Protein AF-0000000084544726 (afdb_homodimer)

Nearest PDB structures (foldseek):
  1on2-assembly1_B  TM=9.222E-01  e=7.257E-11  Bacillus subtilis
  2f5f-assembly1_A  TM=9.452E-01  e=1.949E-10  Bacillus subtilis
  4hv6-assembly1_A  TM=9.324E-01  e=4.149E-10  Bacillus subtilis subsp. subtilis str. 168
  6kta-assembly1_A  TM=9.395E-01  e=5.548E-10  Halalkalibacterium halodurans C-125
  4hx8-assembly1_A  TM=8.947E-01  e=3.915E-10  Bacillus subtilis subsp. subtilis str. 168

Sequence (324 aa):
MGFRYKDYMKSKNSKRLDSIKAAHQSEKTRSSARMEDYLEIILELVELKGYATTLDISRYMNVSAPSVTKMLQRLDEGGYLEYEKYHGINLTDRGTQVAEGIKQKHGILLEFFEILGIGYDTANQDTEGIEHHLNPKTSKQLRKFITFLKANPKIIENFKNLMGFRYKDYMKSKNSKRLDSIKAAHQSEKTRSSARMEDYLEIILELVELKGYATTLDISRYMNVSAPSVTKMLQRLDEGGYLEYEKYHGINLTDRGTQVAEGIKQKHGILLEFFEILGIGYDTANQDTEGIEHHLNPKTSKQLRKFITFLKANPKIIENFKNL

pLDDT: mean 90.28, std 12.14, range [45.41, 98.5]

Solvent-accessible surface area (backbone atoms only — not comparable to full-atom values): 17060 Å² total; per-residue (Å²): 120,68,61,61,52,49,52,54,46,42,52,50,29,51,51,51,48,50,51,51,23,55,56,46,65,48,76,66,63,64,72,46,42,58,54,45,50,53,38,34,50,43,52,36,31,30,73,58,72,69,51,38,50,63,65,58,49,17,64,41,54,62,48,53,54,69,59,43,51,54,48,47,49,50,37,30,77,70,51,29,29,48,67,44,90,95,69,44,58,42,68,31,75,60,23,44,52,52,22,51,49,45,51,48,39,34,52,48,46,41,52,51,34,45,72,62,65,44,55,66,69,61,30,50,54,29,29,71,54,29,38,78,38,54,46,71,69,53,48,50,39,51,46,50,50,50,52,52,44,68,74,37,53,65,60,55,52,57,58,69,70,104,119,68,61,61,52,48,51,53,47,43,51,50,29,50,51,51,51,49,51,53,24,55,56,47,65,49,75,68,64,64,70,46,43,58,54,44,50,53,38,34,50,44,52,36,32,29,72,58,73,70,51,39,48,62,66,59,48,18,64,40,54,63,49,54,57,69,58,43,51,53,49,46,49,52,36,29,77,70,52,29,27,50,69,44,90,95,69,45,58,46,68,30,74,60,22,44,52,53,19,50,51,46,52,48,40,33,51,48,48,41,52,51,34,45,72,62,67,44,54,66,69,61,30,50,56,27,29,68,51,30,40,77,39,56,46,71,68,53,48,51,40,50,46,51,51,49,53,52,42,69,74,37,53,63,59,55,51,56,59,68,71,103

Organism: NCBI:txid1582439

InterPro domains:
  IPR001367 Iron dependent repressor, metal binding and dimerisation domain [PF02742] (92-155)
  IPR022687 DTXR-type, HTH domain [PF01325] (32-88)
  IPR022687 DTXR-type, HTH domain [PS50944] (32-92)
  IPR022689 Iron dependent repressor [SM00529] (53-151)
  IPR036388 Winged helix-like DNA-binding domain superfamily [G3DSA:1.10.10.10] (30-96)
  IPR036390 Winged helix DNA-binding domain superfamily [SSF46785] (34-91)
  IPR036421 Iron dependent repressor, metal binding and dimerisation domain superfamily [G3DSA:1.10.60.10] (97-150)
  IPR036421 Iron dependent repressor, metal binding and dimerisation domain superfamily [SSF47979] (92-159)
  IPR050536 MntR/IdeR Metal-Dependent Regulators [PTHR33238] (29-154)

Structure (mmCIF, N/CA/C/O backbone):
data_AF-0000000084544726-model_v1
#
loop_
_entity.id
_entity.type
_entity.pdbx_description
1 polymer 'DtxR family iron dependent repressor'
#
loop_
_atom_site.group_PDB
_atom_site.id
_atom_site.type_symbol
_atom_site.label_atom_id
_atom_site.label_alt_id
_atom_site.label_comp_id
_atom_site.label_asym_id
_atom_site.label_entity_id
_atom_site.label_seq_id
_atom_site.pdbx_PDB_ins_code
_atom_site.Cartn_x
_atom_site.Cartn_y
_atom_site.Cartn_z
_atom_site.occupancy
_atom_site.B_iso_or_equiv
_atom_site.auth_seq_id
_atom_site.auth_comp_id
_atom_site.auth_asym_id
_atom_site.auth_atom_id
_atom_site.pdbx_PDB_model_num
ATOM 1 N N . MET A 1 1 ? 14.906 -35.25 -9.078 1 45.5 1 MET A N 1
ATOM 2 C CA . MET A 1 1 ? 15.047 -33.781 -9.164 1 45.5 1 MET A CA 1
ATOM 3 C C . MET A 1 1 ? 13.688 -33.094 -9.062 1 45.5 1 MET A C 1
ATOM 5 O O . MET A 1 1 ? 13.578 -32 -8.547 1 45.5 1 MET A O 1
ATOM 9 N N . GLY A 1 2 ? 12.594 -33.781 -9.523 1 49.06 2 GLY A N 1
ATOM 10 C CA . GLY A 1 2 ? 11.219 -33.312 -9.633 1 49.06 2 GLY A CA 1
ATOM 11 C C . GLY A 1 2 ? 10.508 -33.219 -8.289 1 49.06 2 GLY A C 1
ATOM 12 O O . GLY A 1 2 ? 9.719 -32.312 -8.055 1 49.06 2 GLY A O 1
ATOM 13 N N . PHE A 1 3 ? 10.953 -34.062 -7.445 1 53.62 3 PHE A N 1
ATOM 14 C CA . PHE A 1 3 ? 10.227 -34.188 -6.191 1 53.62 3 PHE A CA 1
ATOM 15 C C . PHE A 1 3 ? 10.539 -33.031 -5.254 1 53.62 3 PHE A C 1
ATOM 17 O O . PHE A 1 3 ? 9.641 -32.469 -4.641 1 53.62 3 PHE A O 1
ATOM 24 N N . ARG A 1 4 ? 11.812 -32.688 -5.109 1 55.75 4 ARG A N 1
ATOM 25 C CA . ARG A 1 4 ? 12.227 -31.609 -4.211 1 55.75 4 ARG A CA 1
ATOM 26 C C . ARG A 1 4 ? 11.648 -30.266 -4.656 1 55.75 4 ARG A C 1
ATOM 28 O O . ARG A 1 4 ? 11.266 -29.438 -3.824 1 55.75 4 ARG A O 1
ATOM 35 N N . TYR A 1 5 ? 11.664 -30.125 -5.926 1 51 5 TYR A N 1
ATOM 36 C CA . TYR A 1 5 ? 11.094 -28.891 -6.469 1 51 5 TYR A CA 1
ATOM 37 C C . TYR A 1 5 ? 9.609 -28.797 -6.148 1 51 5 TYR A C 1
ATOM 39 O O . TYR A 1 5 ? 9.109 -27.719 -5.793 1 51 5 TYR A O 1
ATOM 47 N N . LYS A 1 6 ? 9.031 -29.953 -6.238 1 60.44 6 LYS A N 1
ATOM 48 C CA . LYS A 1 6 ? 7.598 -29.984 -5.949 1 60.44 6 LYS A CA 1
ATOM 49 C C . LYS A 1 6 ? 7.328 -29.719 -4.473 1 60.44 6 LYS A C 1
ATOM 51 O O . LYS A 1 6 ? 6.375 -29.016 -4.133 1 60.44 6 LYS A O 1
ATOM 56 N N . ASP A 1 7 ? 8.164 -30.188 -3.631 1 64.94 7 ASP A N 1
ATOM 57 C CA . ASP A 1 7 ? 8.031 -29.953 -2.197 1 64.94 7 ASP A CA 1
ATOM 58 C C . ASP A 1 7 ? 8.297 -28.5 -1.852 1 64.94 7 ASP A C 1
ATOM 60 O O . ASP A 1 7 ? 7.609 -27.906 -1.014 1 64.94 7 ASP A O 1
ATOM 64 N N . TYR A 1 8 ? 9.32 -27.984 -2.441 1 60.56 8 TYR A N 1
ATOM 65 C CA . TYR A 1 8 ? 9.672 -26.594 -2.23 1 60.56 8 TYR A CA 1
ATOM 66 C C . TYR A 1 8 ? 8.555 -25.672 -2.717 1 60.56 8 TYR A C 1
ATOM 68 O O . TYR A 1 8 ? 8.188 -24.719 -2.035 1 60.56 8 TYR A O 1
ATOM 76 N N . MET A 1 9 ? 7.953 -26.031 -3.791 1 68.56 9 MET A N 1
ATOM 77 C CA . MET A 1 9 ? 6.867 -25.219 -4.344 1 68.56 9 MET A CA 1
ATOM 78 C C . MET A 1 9 ? 5.621 -25.312 -3.471 1 68.56 9 MET A C 1
ATOM 80 O O . MET A 1 9 ? 4.906 -24.328 -3.291 1 68.56 9 MET A O 1
ATOM 84 N N . LYS A 1 10 ? 5.406 -26.531 -2.957 1 71.38 10 LYS A N 1
ATOM 85 C CA . LYS A 1 10 ? 4.258 -26.734 -2.076 1 71.38 10 LYS A CA 1
ATOM 86 C C . LYS A 1 10 ? 4.363 -25.859 -0.831 1 71.38 10 LYS A C 1
ATOM 88 O O . LYS A 1 10 ? 3.373 -25.266 -0.392 1 71.38 10 LYS A O 1
ATOM 93 N N . SER A 1 11 ? 5.543 -25.828 -0.467 1 80.06 11 SER A N 1
ATOM 94 C CA . SER A 1 11 ? 5.762 -25 0.719 1 80.06 11 SER A CA 1
ATOM 95 C C . SER A 1 11 ? 5.578 -23.516 0.409 1 80.06 11 SER A C 1
ATOM 97 O O . SER A 1 11 ? 4.945 -22.797 1.178 1 80.06 11 SER A O 1
ATOM 99 N N . LYS A 1 12 ? 5.883 -23.156 -0.807 1 84.25 12 LYS A N 1
ATOM 100 C CA . LYS A 1 12 ? 5.77 -21.75 -1.206 1 84.25 12 LYS A CA 1
ATOM 101 C C . LYS A 1 12 ? 4.312 -21.375 -1.439 1 84.25 12 LYS A C 1
ATOM 103 O O . LYS A 1 12 ? 3.893 -20.266 -1.084 1 84.25 12 LYS A O 1
ATOM 108 N N . ASN A 1 13 ? 3.623 -22.25 -1.915 1 84.88 13 ASN A N 1
ATOM 109 C CA . ASN A 1 13 ? 2.211 -22 -2.172 1 84.88 13 ASN A CA 1
ATOM 110 C C . ASN A 1 13 ? 1.415 -21.891 -0.874 1 84.88 13 ASN A C 1
ATOM 112 O O . ASN A 1 13 ? 0.556 -21.016 -0.742 1 84.88 13 ASN A O 1
ATOM 116 N N . SER A 1 14 ? 1.747 -22.734 -0.039 1 88.44 14 SER A N 1
ATOM 117 C CA . SER A 1 14 ? 1.063 -22.703 1.25 1 88.44 14 SER A CA 1
ATOM 118 C C . SER A 1 14 ? 1.359 -21.422 2.008 1 88.44 14 SER A C 1
ATOM 120 O O . SER A 1 14 ? 0.459 -20.812 2.602 1 88.44 14 SER A O 1
ATOM 122 N N . LYS A 1 15 ? 2.59 -21.016 1.862 1 87.75 15 LYS A N 1
ATOM 123 C CA . LYS A 1 15 ? 2.973 -19.781 2.539 1 87.75 15 LYS A CA 1
ATOM 124 C C . LYS A 1 15 ? 2.238 -18.578 1.949 1 87.75 15 LYS A C 1
ATOM 126 O O . LYS A 1 15 ? 1.792 -17.688 2.684 1 87.75 15 LYS A O 1
ATOM 131 N N . ARG A 1 16 ? 2.102 -18.609 0.703 1 91.62 16 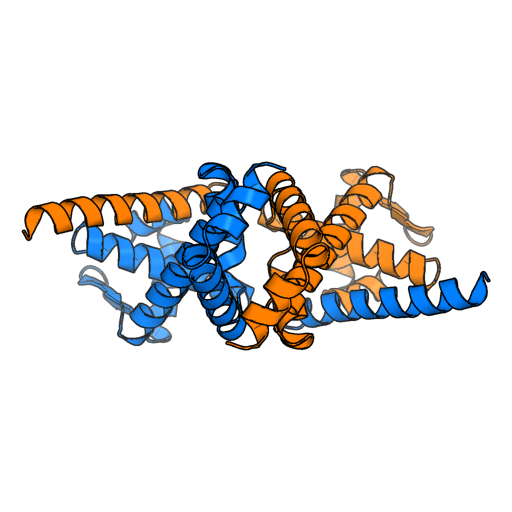ARG A N 1
ATOM 132 C CA . ARG A 1 16 ? 1.41 -17.5 0.054 1 91.62 16 ARG A CA 1
ATOM 133 C C . ARG A 1 16 ? -0.072 -17.484 0.41 1 91.62 16 ARG A C 1
ATOM 135 O O . ARG A 1 16 ? -0.648 -16.438 0.674 1 91.62 16 ARG A O 1
ATOM 142 N N . LEU A 1 17 ? -0.637 -18.641 0.434 1 93.44 17 LEU A N 1
ATOM 143 C CA . LEU A 1 17 ? -2.047 -18.766 0.792 1 93.44 17 LEU A CA 1
ATOM 144 C C . LEU A 1 17 ? -2.283 -18.312 2.227 1 93.44 17 LEU A C 1
ATOM 146 O O . LEU A 1 17 ? -3.254 -17.594 2.502 1 93.44 17 LEU A O 1
ATOM 150 N N . ASP A 1 18 ? -1.376 -18.656 3.053 1 89.69 18 ASP A N 1
ATOM 151 C CA . ASP A 1 18 ? -1.484 -18.234 4.449 1 89.69 18 ASP A CA 1
ATOM 152 C 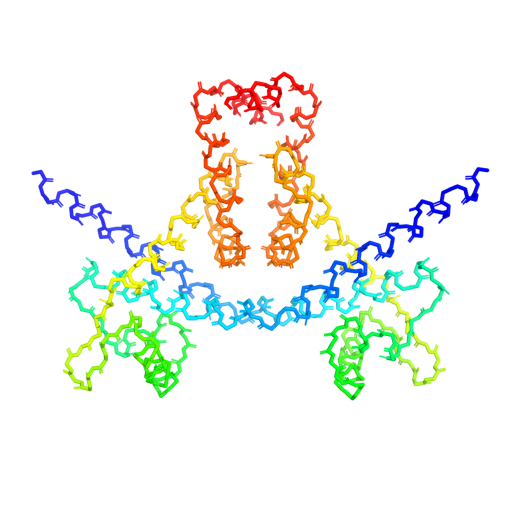C . ASP A 1 18 ? -1.352 -16.719 4.59 1 89.69 18 ASP A C 1
ATOM 154 O O . ASP A 1 18 ? -2.02 -16.109 5.426 1 89.69 18 ASP A O 1
ATOM 158 N N . SER A 1 19 ? -0.518 -16.188 3.805 1 89.25 19 SER A N 1
ATOM 159 C CA . SER A 1 19 ? -0.313 -14.742 3.824 1 89.25 19 SER A CA 1
ATOM 160 C C . SER A 1 19 ? -1.581 -13.992 3.418 1 89.25 19 SER A C 1
ATOM 162 O O . SER A 1 19 ? -1.968 -13.016 4.062 1 89.25 19 SER A O 1
ATOM 164 N N . ILE A 1 20 ? -2.189 -14.469 2.396 1 90.31 20 ILE A N 1
ATOM 165 C CA . ILE A 1 20 ? -3.406 -13.82 1.917 1 90.31 20 ILE A CA 1
ATOM 166 C C . ILE A 1 20 ? -4.516 -13.969 2.959 1 90.31 20 ILE A C 1
ATOM 168 O O . ILE A 1 20 ? -5.223 -13.008 3.264 1 90.31 20 ILE A O 1
ATOM 172 N N . LYS A 1 21 ? -4.52 -15.148 3.504 1 89.5 21 LYS A N 1
ATOM 173 C CA . LYS A 1 21 ? -5.543 -15.43 4.508 1 89.5 21 LYS A CA 1
ATOM 174 C C . LYS A 1 21 ? -5.395 -14.508 5.719 1 89.5 21 LYS A C 1
ATOM 176 O O . LYS A 1 21 ? -6.375 -13.938 6.195 1 89.5 21 LYS A O 1
ATOM 181 N N . ALA A 1 22 ? -4.223 -14.367 6.215 1 85 22 ALA A N 1
ATOM 182 C CA . ALA A 1 22 ? -3.955 -13.523 7.379 1 85 22 ALA A CA 1
ATOM 183 C C . ALA A 1 22 ? -4.371 -12.078 7.113 1 85 22 ALA A C 1
ATOM 185 O O . ALA A 1 22 ? -4.91 -11.414 8 1 85 22 ALA A O 1
ATOM 186 N N . ALA A 1 23 ? -4.16 -11.672 5.922 1 81.31 23 ALA A N 1
ATOM 187 C CA . ALA A 1 23 ? -4.492 -10.297 5.566 1 81.31 23 ALA A CA 1
ATOM 188 C C . ALA A 1 23 ? -6.004 -10.094 5.516 1 81.31 23 ALA A C 1
ATOM 190 O O . ALA A 1 23 ? -6.5 -9.008 5.828 1 81.31 23 ALA A O 1
ATOM 191 N N . HIS A 1 24 ? -6.727 -11.078 5.215 1 81.56 24 HIS A N 1
ATOM 192 C CA . HIS A 1 24 ? -8.172 -10.93 5.047 1 81.56 24 HIS A CA 1
ATOM 193 C C . HIS A 1 24 ? -8.914 -11.305 6.324 1 81.56 24 HIS A C 1
ATOM 195 O O . HIS A 1 24 ? -10.133 -11.109 6.418 1 81.56 24 HIS A O 1
ATOM 201 N N . GLN A 1 25 ? -8.125 -11.867 7.16 1 75.75 25 GLN A N 1
ATOM 202 C CA . GLN A 1 25 ? -8.711 -12.117 8.469 1 75.75 25 GLN A CA 1
ATOM 203 C C . GLN A 1 25 ? -8.586 -10.891 9.375 1 75.75 25 GLN A C 1
ATOM 205 O O . GLN A 1 25 ? -9.336 -10.75 10.344 1 75.75 25 GLN A O 1
ATOM 210 N N . SER A 1 26 ? -7.672 -10.094 8.891 1 63.69 26 SER A N 1
ATOM 211 C CA . SER A 1 26 ? -7.473 -8.906 9.727 1 63.69 26 SER A CA 1
ATOM 212 C C . SER A 1 26 ? -8.453 -7.801 9.359 1 63.69 26 SER A C 1
ATOM 214 O O . SER A 1 26 ? -8.547 -7.41 8.188 1 63.69 26 SER A O 1
ATOM 216 N N . GLU A 1 27 ? -9.758 -7.711 9.906 1 55.59 27 GLU A N 1
ATOM 217 C CA . GLU A 1 27 ? -10.812 -6.727 9.68 1 55.59 27 GLU A CA 1
ATOM 218 C C . GLU A 1 27 ? -10.25 -5.309 9.656 1 55.59 27 GLU A C 1
ATOM 220 O O . GLU A 1 27 ? -10.867 -4.398 9.102 1 55.59 27 GLU A O 1
ATOM 225 N N . LYS A 1 28 ? -9.281 -5.059 10.32 1 52.44 28 LYS A N 1
ATOM 226 C CA . LYS A 1 28 ? -8.977 -3.764 10.922 1 52.44 28 LYS A CA 1
ATOM 227 C C . LYS A 1 28 ? -8.367 -2.812 9.898 1 52.44 28 LYS A C 1
ATOM 229 O O . LYS A 1 28 ? -8.438 -1.592 10.062 1 52.44 28 LYS A O 1
ATOM 234 N N . THR A 1 29 ? -7.77 -3.176 8.664 1 55.78 29 THR A N 1
ATOM 235 C CA . THR A 1 29 ? -6.852 -2.225 8.055 1 55.78 29 THR A CA 1
ATOM 236 C C . THR A 1 29 ? -7.605 -1.244 7.16 1 55.78 29 THR A C 1
ATOM 238 O O . THR A 1 29 ? -7.316 -0.046 7.16 1 55.78 29 THR A O 1
ATOM 241 N N . ARG A 1 30 ? -8.773 -1.6 6.566 1 54.84 30 ARG A N 1
ATOM 242 C CA . ARG A 1 30 ? -9.422 -0.74 5.582 1 54.84 30 ARG A CA 1
ATOM 243 C C . ARG A 1 30 ? -10.117 0.436 6.262 1 54.84 30 ARG A C 1
ATOM 245 O O . ARG A 1 30 ? -10.016 1.574 5.801 1 54.84 30 ARG A O 1
ATOM 252 N N . SER A 1 31 ? -10.859 0.218 7.312 1 60.06 31 SER A N 1
ATOM 253 C CA . SER A 1 31 ? -11.562 1.286 8.008 1 60.06 31 SER A CA 1
ATOM 254 C C . SER A 1 31 ? -10.602 2.348 8.523 1 60.06 31 SER A C 1
ATOM 256 O O . SER A 1 31 ? -10.922 3.539 8.523 1 60.06 31 SER A O 1
ATOM 258 N N . SER A 1 32 ? -9.383 1.947 8.5 1 84.38 32 SER A N 1
ATOM 259 C CA . SER A 1 32 ? -8.422 2.863 9.102 1 84.38 32 SER A CA 1
ATOM 260 C C . SER A 1 32 ? -7.836 3.812 8.062 1 84.38 32 SER A C 1
ATOM 262 O O . SER A 1 32 ? -7.645 5 8.328 1 84.38 32 SER A O 1
ATOM 264 N N . ALA A 1 33 ? -7.938 3.365 6.766 1 90.06 33 ALA A N 1
ATOM 265 C CA . ALA A 1 33 ? -7.316 4.195 5.734 1 90.06 33 ALA A CA 1
ATOM 266 C C . ALA A 1 33 ? -8.172 5.426 5.438 1 90.06 33 ALA A C 1
ATOM 268 O O . ALA A 1 33 ? -7.648 6.539 5.336 1 90.06 33 ALA A O 1
ATOM 269 N N . ARG A 1 34 ? -9.484 5.184 5.395 1 91.31 34 ARG A N 1
ATOM 270 C CA . ARG A 1 34 ? -10.391 6.285 5.102 1 91.31 34 ARG A CA 1
ATOM 271 C C . ARG A 1 34 ? -10.391 7.312 6.23 1 91.31 34 ARG A C 1
ATOM 273 O O . ARG A 1 34 ? -10.32 8.516 5.98 1 91.31 34 ARG A O 1
ATOM 280 N N . MET A 1 35 ? -10.438 6.785 7.383 1 95 35 MET A N 1
ATOM 281 C CA . MET A 1 35 ? -10.375 7.668 8.547 1 95 35 MET A CA 1
ATOM 282 C C . MET A 1 35 ? -9.102 8.516 8.523 1 95 35 MET A C 1
ATOM 284 O O . MET A 1 35 ? -9.148 9.719 8.781 1 95 35 MET A O 1
ATOM 288 N N . GLU A 1 36 ? -8.062 7.863 8.18 1 96.44 36 GLU A N 1
ATOM 289 C CA . GLU A 1 36 ? -6.773 8.547 8.133 1 96.44 36 GLU A CA 1
ATOM 290 C C . GLU A 1 36 ? -6.77 9.648 7.078 1 96.44 36 GLU A C 1
ATOM 292 O O . GLU A 1 36 ? -6.246 10.742 7.309 1 96.44 36 GLU A O 1
ATOM 297 N N . ASP A 1 37 ? -7.398 9.406 5.988 1 96.12 37 ASP A N 1
ATOM 298 C CA . ASP A 1 37 ? -7.473 10.398 4.918 1 96.12 37 ASP A CA 1
ATOM 299 C C . ASP A 1 37 ? -8.258 11.625 5.363 1 96.12 37 ASP A C 1
ATOM 301 O O . ASP A 1 37 ? -7.879 12.758 5.051 1 96.12 37 ASP A O 1
ATOM 305 N N . TYR A 1 38 ? -9.32 11.383 6.07 1 97.06 38 TYR A N 1
ATOM 306 C CA . TYR A 1 38 ? -10.094 12.5 6.602 1 97.06 38 TYR A CA 1
ATOM 307 C C . TYR A 1 38 ? -9.242 13.375 7.512 1 97.06 38 TYR A C 1
ATOM 309 O O . TYR A 1 38 ? -9.25 14.602 7.391 1 97.06 38 TYR A O 1
ATOM 317 N N . LEU A 1 39 ? -8.539 12.719 8.352 1 97.94 39 LEU A N 1
ATOM 318 C CA . LEU A 1 39 ? -7.723 13.445 9.32 1 97.94 39 LEU A CA 1
ATOM 319 C C . LEU A 1 39 ? -6.621 14.234 8.625 1 97.94 39 LEU A C 1
ATOM 321 O O . LEU A 1 39 ? -6.324 15.367 9.008 1 97.94 39 LEU A O 1
ATOM 325 N N . GLU A 1 40 ? -6.09 13.703 7.609 1 97.56 40 GLU A N 1
ATOM 326 C CA . GLU A 1 40 ? -5.047 14.391 6.852 1 97.56 40 GLU A CA 1
ATOM 327 C C . GLU A 1 40 ? -5.605 15.625 6.148 1 97.56 40 GLU A C 1
ATOM 329 O O . GLU A 1 40 ? -4.98 16.688 6.164 1 97.56 40 GLU A O 1
ATOM 334 N N . ILE A 1 41 ? -6.727 15.453 5.535 1 97.44 41 ILE A N 1
ATOM 335 C CA . ILE A 1 41 ? -7.332 16.547 4.789 1 97.44 41 ILE A CA 1
ATOM 336 C C . ILE A 1 41 ? -7.648 17.703 5.742 1 97.44 41 ILE A C 1
ATOM 338 O O . ILE A 1 41 ? -7.352 18.859 5.438 1 97.44 41 ILE A O 1
ATOM 342 N N . ILE A 1 42 ? -8.141 17.359 6.879 1 97.25 42 ILE A N 1
ATOM 343 C CA . ILE A 1 42 ? -8.484 18.391 7.863 1 97.25 42 ILE A CA 1
ATOM 344 C C . ILE A 1 42 ? -7.219 19.109 8.328 1 97.25 42 ILE A C 1
ATOM 346 O O . ILE A 1 42 ? -7.18 20.328 8.383 1 97.25 42 ILE A O 1
ATOM 350 N N . LEU A 1 43 ? -6.199 18.328 8.625 1 97.5 43 LEU A N 1
ATOM 351 C CA . LEU A 1 43 ? -4.926 18.906 9.047 1 97.5 43 LEU A CA 1
ATOM 352 C C . LEU A 1 43 ? -4.387 19.875 7.996 1 97.5 43 LEU A C 1
ATOM 354 O O . LEU A 1 43 ? -4.008 21 8.32 1 97.5 43 LEU A O 1
ATOM 358 N N . GLU A 1 44 ? -4.414 19.438 6.793 1 96.94 44 GLU A N 1
ATOM 359 C CA . GLU A 1 44 ? -3.875 20.234 5.691 1 96.94 44 GLU A CA 1
ATOM 360 C C . GLU A 1 44 ? -4.688 21.516 5.48 1 96.94 44 GLU A C 1
ATOM 362 O O . GLU A 1 44 ? -4.125 22.578 5.227 1 96.94 44 GLU A O 1
ATOM 367 N N . LEU A 1 45 ? -5.961 21.391 5.551 1 95.56 45 LEU A N 1
ATOM 368 C CA . LEU A 1 45 ? -6.844 22.531 5.344 1 95.56 45 LEU A CA 1
ATOM 369 C C . LEU A 1 45 ? -6.656 23.578 6.441 1 95.56 45 LEU A C 1
ATOM 371 O O . LEU A 1 45 ? -6.578 24.766 6.16 1 95.56 45 LEU A O 1
ATOM 375 N N . VAL A 1 46 ? -6.562 23.109 7.629 1 94 46 VAL A N 1
ATOM 376 C CA . VAL A 1 46 ? -6.383 24.016 8.75 1 94 46 VAL A CA 1
ATOM 377 C C . VAL A 1 46 ? -5.035 24.734 8.633 1 94 46 VAL A C 1
ATOM 379 O O . VAL A 1 46 ? -4.938 25.938 8.875 1 94 46 VAL A O 1
ATOM 382 N N . GLU A 1 47 ? -4.082 23.969 8.25 1 93.69 47 GLU A N 1
ATOM 383 C CA . GLU A 1 47 ? -2.762 24.562 8.062 1 93.69 47 GLU A CA 1
ATOM 384 C C . GLU A 1 47 ? -2.766 25.562 6.906 1 93.69 47 GLU A C 1
ATOM 386 O O . GLU A 1 47 ? -2.078 26.578 6.957 1 93.69 47 GLU A O 1
ATOM 391 N N . LEU A 1 48 ? -3.537 25.266 5.906 1 93.44 48 LEU A N 1
ATOM 392 C CA . LEU A 1 48 ? -3.547 26.047 4.68 1 93.44 48 LEU A CA 1
ATOM 393 C C . LEU A 1 48 ? -4.363 27.328 4.855 1 93.44 48 LEU A C 1
ATOM 395 O O . LEU A 1 48 ? -3.936 28.406 4.438 1 93.44 48 LEU A O 1
ATOM 399 N N . LYS A 1 49 ? -5.539 27.219 5.535 1 92.81 49 LYS A N 1
ATOM 400 C CA . LYS A 1 49 ? -6.41 28.391 5.508 1 92.81 49 LYS A CA 1
ATOM 401 C C . LYS A 1 49 ? -7.047 28.641 6.871 1 92.81 49 LYS A C 1
ATOM 403 O O . LYS A 1 49 ? -7.91 29.5 7.012 1 92.81 49 LYS A O 1
ATOM 408 N N . GLY A 1 50 ? -6.754 27.844 7.852 1 92.12 50 GLY A N 1
ATOM 409 C CA . GLY A 1 50 ? -7.129 28.109 9.234 1 92.12 50 GLY A CA 1
ATOM 410 C C . GLY A 1 50 ? -8.359 27.344 9.672 1 92.12 50 GLY A C 1
ATOM 411 O O . GLY A 1 50 ? -8.688 27.312 10.859 1 92.12 50 GLY A O 1
ATOM 412 N N . TYR A 1 51 ? -9.086 26.812 8.711 1 92.69 51 TYR A N 1
ATOM 413 C CA . TYR A 1 51 ? -10.289 26.062 9.07 1 92.69 51 TYR A CA 1
ATOM 414 C C . TYR A 1 51 ? -10.625 25.016 8 1 92.69 51 TYR A C 1
ATOM 416 O O . TYR A 1 51 ? -10.078 25.062 6.895 1 92.69 51 TYR A O 1
ATOM 424 N N . ALA A 1 52 ? -11.469 24.078 8.344 1 94.5 52 ALA A N 1
ATOM 425 C CA . ALA A 1 52 ? -12.008 23.078 7.426 1 94.5 52 ALA A CA 1
ATOM 426 C C . ALA A 1 52 ? -13.531 23.031 7.52 1 94.5 52 ALA A C 1
ATOM 428 O O . ALA A 1 52 ? -14.102 23.125 8.609 1 94.5 52 ALA A O 1
ATOM 429 N N . THR A 1 53 ? -14.156 22.875 6.355 1 92.62 53 THR A N 1
ATOM 430 C CA . THR A 1 53 ? -15.609 22.703 6.332 1 92.62 53 THR A CA 1
ATOM 431 C C . THR A 1 53 ? -15.992 21.359 5.746 1 92.62 53 THR A C 1
ATOM 433 O O . THR A 1 53 ? -15.18 20.703 5.082 1 92.62 53 THR A O 1
ATOM 436 N N . THR A 1 54 ? -17.234 21 6.027 1 93.38 54 THR A N 1
ATOM 437 C CA . THR A 1 54 ? -17.766 19.766 5.457 1 93.38 54 THR A CA 1
ATOM 438 C C . THR A 1 54 ? -17.719 19.812 3.934 1 93.38 54 THR A C 1
ATOM 440 O O . THR A 1 54 ? -17.391 18.797 3.291 1 93.38 54 THR A O 1
ATOM 443 N N . LEU A 1 55 ? -17.906 20.969 3.412 1 93.31 55 LEU A N 1
ATOM 444 C CA . LEU A 1 55 ? -17.906 21.125 1.962 1 93.31 55 LEU A CA 1
ATOM 445 C C . LEU A 1 55 ? -16.5 20.953 1.4 1 93.31 55 LEU A C 1
ATOM 447 O O . LEU A 1 55 ? -16.312 20.312 0.361 1 93.31 55 LEU A O 1
ATOM 451 N N . ASP A 1 56 ? -15.523 21.547 2.061 1 93.44 56 ASP A N 1
ATOM 452 C CA . ASP A 1 56 ? -14.133 21.344 1.663 1 93.44 56 ASP A CA 1
ATOM 453 C C . ASP A 1 56 ? -13.773 19.859 1.621 1 93.44 56 ASP A C 1
ATOM 455 O O . ASP A 1 56 ? -13.227 19.375 0.631 1 93.44 56 ASP A O 1
ATOM 459 N N . ILE A 1 57 ? -14.094 19.203 2.664 1 95.5 57 ILE A N 1
ATOM 460 C CA . ILE A 1 57 ? -13.734 17.797 2.824 1 95.5 57 ILE A CA 1
ATOM 461 C C . ILE A 1 57 ? -14.445 16.953 1.761 1 95.5 57 ILE A C 1
ATOM 463 O O . ILE A 1 57 ? -13.836 16.078 1.151 1 95.5 57 ILE A O 1
ATOM 467 N N . SER A 1 58 ? -15.742 17.25 1.522 1 95.56 58 SER A N 1
ATOM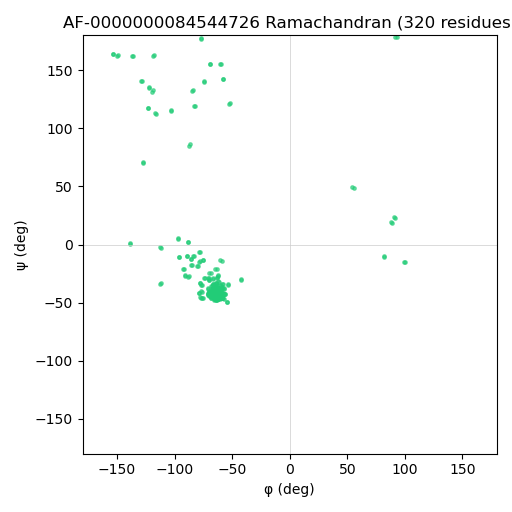 468 C CA . SER A 1 58 ? -16.516 16.547 0.506 1 95.56 58 SER A CA 1
ATOM 469 C C . SER A 1 58 ? -15.852 16.656 -0.863 1 95.56 58 SER A C 1
ATOM 471 O O . SER A 1 58 ? -15.766 15.656 -1.595 1 95.56 58 SER A O 1
ATOM 473 N N . ARG A 1 59 ? -15.305 17.75 -1.171 1 94.56 59 ARG A N 1
ATOM 474 C CA . ARG A 1 59 ? -14.672 18 -2.461 1 94.56 59 ARG A CA 1
ATOM 475 C C . ARG A 1 59 ? -13.383 17.203 -2.604 1 94.56 59 ARG A C 1
ATOM 477 O O . ARG A 1 59 ? -13.141 16.578 -3.641 1 94.56 59 ARG A O 1
ATOM 484 N N . TYR A 1 60 ? -12.586 17.156 -1.551 1 94.56 60 TYR A N 1
ATOM 485 C CA . TYR A 1 60 ? -11.297 16.484 -1.629 1 94.56 60 TYR A CA 1
ATOM 486 C C . TYR A 1 60 ? -11.469 14.969 -1.534 1 94.56 60 TYR A C 1
ATOM 488 O O . TYR A 1 60 ? -10.742 14.211 -2.18 1 94.56 60 TYR A O 1
ATOM 496 N N . MET A 1 61 ? -12.453 14.539 -0.776 1 94.06 61 MET A N 1
ATOM 497 C CA . MET A 1 61 ? -12.688 13.109 -0.593 1 94.06 61 MET A CA 1
ATOM 498 C C . MET A 1 61 ? -13.555 12.547 -1.716 1 94.06 61 MET A C 1
ATOM 500 O O . MET A 1 61 ? -13.656 11.328 -1.878 1 94.06 61 MET A O 1
ATOM 504 N N . ASN A 1 62 ? -14.148 13.391 -2.479 1 93.56 62 ASN A N 1
ATOM 505 C CA . ASN A 1 62 ? -15.078 12.984 -3.533 1 93.56 62 ASN A CA 1
ATOM 506 C C . ASN A 1 62 ? -16.188 12.102 -2.992 1 93.56 62 ASN A C 1
ATOM 508 O O . ASN A 1 62 ? -16.438 11.008 -3.504 1 93.56 62 ASN A O 1
ATOM 512 N N . VAL A 1 63 ? -16.828 12.562 -1.889 1 95.06 63 VAL A N 1
ATOM 513 C CA . VAL A 1 63 ? -17.984 11.906 -1.284 1 95.06 63 VAL A CA 1
ATOM 514 C C . VAL A 1 63 ? -19.031 12.953 -0.908 1 95.06 63 VAL A C 1
ATOM 516 O O . VAL A 1 63 ? -18.734 14.148 -0.852 1 95.06 63 VAL A O 1
ATOM 519 N N . SER A 1 64 ? -20.266 12.523 -0.694 1 95.5 64 SER A N 1
ATOM 520 C CA . SER A 1 64 ? -21.359 13.445 -0.404 1 95.5 64 SER A CA 1
ATOM 521 C C . SER A 1 64 ? -21.203 14.086 0.968 1 95.5 64 SER A C 1
ATOM 523 O O . SER A 1 64 ? -20.578 13.508 1.859 1 95.5 64 SER A O 1
ATOM 525 N N . ALA A 1 65 ? -21.797 15.242 1.104 1 94 65 ALA A N 1
ATOM 526 C CA . ALA A 1 65 ? -21.734 15.977 2.365 1 94 65 ALA A CA 1
ATOM 527 C C . ALA A 1 65 ? -22.344 15.164 3.506 1 94 65 ALA A C 1
ATOM 529 O O . ALA A 1 65 ? -21.797 15.133 4.609 1 94 65 ALA A O 1
ATOM 530 N N . PRO A 1 66 ? -23.406 14.445 3.262 1 95.31 66 PRO A N 1
ATOM 531 C CA . PRO A 1 66 ? -23.953 13.609 4.332 1 95.31 66 PRO A CA 1
ATOM 532 C C . PRO A 1 66 ? -22.984 12.508 4.77 1 95.31 66 PRO A C 1
ATOM 534 O O . PRO A 1 66 ? -22.906 12.18 5.957 1 95.31 66 PRO A O 1
ATOM 537 N N . SER A 1 67 ? -22.266 11.977 3.799 1 95.44 67 SER A N 1
ATOM 538 C CA . SER A 1 67 ? -21.266 10.961 4.121 1 95.44 67 SER A CA 1
ATOM 539 C C . SER A 1 67 ? -20.156 11.547 4.977 1 95.44 67 SER A C 1
ATOM 541 O O . SER A 1 67 ? -19.688 10.898 5.918 1 95.44 67 SER A O 1
ATOM 543 N N . VAL A 1 68 ? -19.781 12.734 4.586 1 95.88 68 VAL A N 1
ATOM 544 C CA . VAL A 1 68 ? -18.75 13.406 5.359 1 95.88 68 VAL A CA 1
ATOM 545 C C . VAL A 1 68 ? -19.234 13.633 6.793 1 95.88 68 VAL A C 1
ATOM 547 O O . VAL A 1 68 ? -18.5 13.359 7.75 1 95.88 68 VAL A O 1
ATOM 550 N N . THR A 1 69 ? -20.422 14.078 6.961 1 94.38 69 THR A N 1
ATOM 551 C CA . THR A 1 69 ? -20.984 14.359 8.281 1 94.38 69 THR A CA 1
ATOM 552 C C . THR A 1 69 ? -20.984 13.102 9.141 1 94.38 69 THR A C 1
ATOM 554 O O . THR A 1 69 ? -20.609 13.141 10.32 1 94.38 69 THR A O 1
ATOM 557 N N . LYS A 1 70 ? -21.359 12.047 8.555 1 96 70 LYS A N 1
ATOM 558 C CA . LYS A 1 70 ? -21.375 10.773 9.273 1 96 70 LYS A CA 1
ATOM 559 C C . LYS A 1 70 ? -19.984 10.391 9.758 1 96 70 LYS A C 1
ATOM 561 O O . LYS A 1 70 ? -19.812 9.953 10.898 1 96 70 LYS A O 1
ATOM 566 N N . MET A 1 71 ? -19.047 10.609 8.938 1 96.19 71 MET A N 1
ATOM 567 C CA . MET A 1 71 ? -17.672 10.273 9.305 1 96.19 71 MET A CA 1
ATOM 568 C C . MET A 1 71 ? -17.156 11.219 10.383 1 96.19 71 MET A C 1
ATOM 570 O O . MET A 1 71 ? -16.469 10.781 11.312 1 96.19 71 MET A O 1
ATOM 574 N N . LEU A 1 72 ? -17.5 12.453 10.219 1 96.25 72 LEU A N 1
ATOM 575 C CA . LEU A 1 72 ? -17.078 13.414 11.234 1 96.25 72 LEU A CA 1
ATOM 576 C C . LEU A 1 72 ? -17.641 13.062 12.602 1 96.25 72 LEU A C 1
ATOM 578 O O . LEU A 1 72 ? -16.953 13.188 13.617 1 96.25 72 LEU A O 1
ATOM 582 N N . GLN A 1 73 ? -18.812 12.617 12.609 1 95.38 73 GLN A N 1
ATOM 583 C CA . GLN A 1 73 ? -19.438 12.195 13.859 1 95.38 73 GLN A CA 1
ATOM 584 C C . GLN A 1 73 ? -18.719 10.984 14.445 1 95.38 73 GLN A C 1
ATOM 586 O O . GLN A 1 73 ? -18.453 10.93 15.648 1 95.38 73 GLN A O 1
ATOM 591 N N . ARG A 1 74 ? -18.422 10.102 13.617 1 96.19 74 ARG A N 1
ATOM 592 C CA . ARG A 1 74 ? -17.703 8.906 14.047 1 96.19 74 ARG A CA 1
ATOM 593 C C . ARG A 1 74 ? -16.328 9.266 14.617 1 96.19 74 ARG A C 1
ATOM 595 O O . ARG A 1 74 ? -15.922 8.727 15.641 1 96.19 74 ARG A O 1
ATOM 602 N N . LEU A 1 75 ? -15.656 10.125 13.938 1 97.31 75 LEU A N 1
ATOM 603 C CA . LEU A 1 75 ? -14.328 10.547 14.367 1 97.31 75 LEU A CA 1
ATOM 604 C C . LEU A 1 75 ? -14.398 11.336 15.672 1 97.31 75 LEU A C 1
ATOM 606 O O . LEU A 1 75 ? -13.492 11.25 16.5 1 97.31 75 LEU A O 1
ATOM 610 N N . ASP A 1 76 ? -15.469 12.07 15.805 1 96.62 76 ASP A N 1
ATOM 611 C CA . ASP A 1 76 ? -15.703 12.797 17.047 1 96.62 76 ASP A CA 1
ATOM 612 C C . ASP A 1 76 ? -15.938 11.828 18.203 1 96.62 76 ASP A C 1
ATOM 614 O O . ASP A 1 76 ? -15.336 11.977 19.281 1 96.62 76 ASP A O 1
ATOM 618 N N . GLU A 1 77 ? -16.734 10.844 17.969 1 96.56 77 GLU A N 1
ATOM 619 C CA . GLU A 1 77 ? -17.031 9.836 18.984 1 96.56 77 GLU A CA 1
ATOM 620 C C . GLU A 1 77 ? -15.766 9.078 19.391 1 96.56 77 GLU A C 1
ATOM 622 O O . GLU A 1 77 ? -15.609 8.68 20.547 1 96.56 77 GLU A O 1
ATOM 627 N N . GLY A 1 78 ? -14.922 8.969 18.422 1 96.44 78 GLY A N 1
ATOM 628 C CA . GLY A 1 78 ? -13.68 8.266 18.672 1 96.44 78 GLY A CA 1
ATOM 629 C C . GLY A 1 78 ? -12.609 9.133 19.297 1 96.44 78 GLY A C 1
ATOM 630 O O . GLY A 1 78 ? -11.539 8.648 19.672 1 96.44 78 GLY A O 1
ATOM 631 N N . GLY A 1 79 ? -12.812 10.445 19.375 1 97.5 79 GLY A N 1
ATOM 632 C CA . GLY A 1 79 ? -11.906 11.359 20.047 1 97.5 79 GLY A CA 1
ATOM 633 C C . GLY A 1 79 ? -10.812 11.883 19.125 1 97.5 79 GLY A C 1
ATOM 634 O O . GLY A 1 79 ? -9.766 12.344 19.609 1 97.5 79 GLY A O 1
ATOM 635 N N . TYR A 1 80 ? -10.992 11.797 17.812 1 98 80 TYR A N 1
ATOM 636 C CA . TYR A 1 80 ? -9.961 12.211 16.875 1 98 80 TYR A CA 1
ATOM 637 C C . TYR A 1 80 ? -10.125 13.68 16.5 1 98 80 TYR A C 1
ATOM 639 O O . TYR A 1 80 ? -9.18 14.312 16.031 1 98 80 TYR A O 1
ATOM 647 N N . LEU A 1 81 ? -11.344 14.109 16.594 1 97.69 81 LEU A N 1
ATOM 648 C CA . LEU A 1 81 ? -11.625 15.508 16.297 1 97.69 81 LEU A CA 1
ATOM 649 C C . LEU A 1 81 ? -12.805 16.016 17.125 1 97.69 81 LEU A C 1
ATOM 651 O O . LEU A 1 81 ? -13.453 15.227 17.828 1 97.69 81 LEU A O 1
ATOM 655 N N . GLU A 1 82 ? -12.938 17.281 17.219 1 95.25 82 GLU A N 1
ATOM 656 C CA . GLU A 1 82 ? -14.109 17.938 17.781 1 95.25 82 GLU A CA 1
ATOM 657 C C . GLU A 1 82 ? -15 18.516 16.688 1 95.25 82 GLU A C 1
ATOM 659 O O . GLU A 1 82 ? -14.555 19.359 15.906 1 95.25 82 GLU A O 1
ATOM 664 N N . TYR A 1 83 ? -16.078 17.938 16.703 1 88.75 83 TYR A N 1
ATOM 665 C CA . TYR A 1 83 ? -17.031 18.328 15.664 1 88.75 83 TYR A CA 1
ATOM 666 C C . TYR A 1 83 ? -18.281 18.953 16.266 1 88.75 83 TYR A C 1
ATOM 668 O O . TYR A 1 83 ? -18.922 18.375 17.141 1 88.75 83 TYR A O 1
ATOM 676 N N . GLU A 1 84 ? -18.531 20.281 16.062 1 79.88 84 GLU A N 1
ATOM 677 C CA . GLU A 1 84 ? -19.797 20.953 16.359 1 79.88 84 GLU A CA 1
ATOM 678 C C . GLU A 1 84 ? -20.422 21.547 15.094 1 79.88 84 GLU A C 1
ATOM 680 O O . GLU A 1 84 ? -19.75 22.234 14.328 1 79.88 84 GLU A O 1
ATOM 685 N N . LYS A 1 85 ? -21.562 21.234 15.086 1 72.19 85 LYS A N 1
ATOM 686 C CA . LYS A 1 85 ? -22.281 21.766 13.93 1 72.19 85 LYS A CA 1
ATOM 687 C C . LYS A 1 85 ? -22.094 23.266 13.805 1 72.19 85 LYS A C 1
ATOM 689 O O . LYS A 1 85 ? -22.172 24 14.797 1 72.19 85 LYS A O 1
ATOM 694 N N . TYR A 1 86 ? -21.578 23.781 12.742 1 67.56 86 TYR A N 1
ATOM 695 C CA . TYR A 1 86 ? -21.438 25.188 12.398 1 67.56 86 TYR A CA 1
ATOM 696 C C . TYR A 1 86 ? -20.219 25.797 13.07 1 67.56 86 TYR A C 1
ATOM 698 O O . TYR A 1 86 ? -19.953 26.984 12.922 1 67.56 86 TYR A O 1
ATOM 706 N N . HIS A 1 87 ? -19.594 25.062 14 1 71.88 87 HIS A N 1
ATOM 707 C CA . HIS A 1 87 ? -18.469 25.625 14.727 1 71.88 87 HIS A CA 1
ATOM 708 C C . HIS A 1 87 ? -17.141 25.188 14.102 1 71.88 87 HIS A C 1
ATOM 710 O O . HIS A 1 87 ? -16.062 25.5 14.625 1 71.88 87 HIS A O 1
ATOM 716 N N . GLY A 1 88 ? -17.078 24.547 13.102 1 79.62 88 GLY A N 1
ATOM 717 C CA . GLY A 1 88 ? -15.844 24.156 12.453 1 79.62 88 GLY A CA 1
ATOM 718 C C . GLY A 1 88 ? -15.344 22.797 12.875 1 79.62 88 GLY A C 1
ATOM 719 O O . GLY A 1 88 ? -16.031 22.078 13.602 1 79.62 88 GLY A O 1
ATOM 720 N N . ILE A 1 89 ? -14.258 22.312 12.344 1 93.81 89 ILE A N 1
ATOM 721 C CA . ILE A 1 89 ? -13.672 21 12.586 1 93.81 89 ILE A CA 1
ATOM 722 C C . ILE A 1 89 ? -12.234 21.156 13.086 1 93.81 89 ILE A C 1
ATOM 724 O O . ILE A 1 89 ? -11.414 21.797 12.422 1 93.81 89 ILE A O 1
ATOM 728 N N . ASN A 1 90 ? -12.023 20.672 14.352 1 93.06 90 ASN A N 1
ATOM 729 C CA . ASN A 1 90 ? -10.664 20.719 14.898 1 93.06 90 ASN A CA 1
ATOM 730 C C . ASN A 1 90 ? -10.172 19.344 15.305 1 93.06 90 ASN A C 1
ATOM 732 O O . ASN A 1 90 ? -10.891 18.594 15.961 1 93.06 90 ASN A O 1
ATOM 736 N N . LEU A 1 91 ? -8.93 19.078 14.906 1 97.44 91 LEU A N 1
ATOM 737 C CA . LEU A 1 91 ? -8.328 17.812 15.344 1 97.44 91 LEU A CA 1
ATOM 738 C C . LEU A 1 91 ? -7.938 17.891 16.812 1 97.44 91 LEU A C 1
ATOM 740 O O . LEU A 1 91 ? -7.48 18.922 17.297 1 97.44 91 LEU A O 1
ATOM 744 N N . THR A 1 92 ? -8.156 16.781 17.516 1 97.88 92 THR A N 1
ATOM 745 C CA . THR A 1 92 ? -7.559 16.609 18.828 1 97.88 92 THR A CA 1
ATOM 746 C C . THR A 1 92 ? -6.082 16.25 18.719 1 97.88 92 THR A C 1
ATOM 748 O O . THR A 1 92 ? -5.559 16.109 17.609 1 97.88 92 THR A O 1
ATOM 751 N N . ASP A 1 93 ? -5.438 16.141 19.891 1 97.94 93 ASP A N 1
ATOM 752 C CA . ASP A 1 93 ? -4.055 15.664 19.875 1 97.94 93 ASP A CA 1
ATOM 753 C C . ASP A 1 93 ? -3.951 14.281 19.25 1 97.94 93 ASP A C 1
ATOM 755 O O . ASP A 1 93 ? -3.023 14 18.484 1 97.94 93 ASP A O 1
ATOM 759 N N . ARG A 1 94 ? -4.895 13.516 19.547 1 97.88 94 ARG A N 1
ATOM 760 C CA . ARG A 1 94 ? -4.934 12.164 19.016 1 97.88 94 ARG A CA 1
ATOM 761 C C . ARG A 1 94 ? -5.094 12.18 17.5 1 97.88 94 ARG A C 1
ATOM 763 O O . ARG A 1 94 ? -4.371 11.477 16.781 1 97.88 94 ARG A O 1
ATOM 770 N N . GLY A 1 95 ? -6.02 12.977 17 1 97.94 95 GLY A N 1
ATOM 771 C CA . GLY A 1 95 ? -6.223 13.109 15.57 1 97.94 95 GLY A CA 1
ATOM 772 C C . GLY A 1 95 ? -5.02 13.688 14.844 1 97.94 95 GLY A C 1
ATOM 773 O O . GLY A 1 95 ? -4.668 13.242 13.75 1 97.94 95 GLY A O 1
ATOM 774 N N . THR A 1 96 ? -4.426 14.602 15.523 1 98.19 96 THR A N 1
ATOM 775 C CA . THR A 1 96 ? -3.248 15.25 14.953 1 98.19 96 THR A CA 1
ATOM 776 C C . THR A 1 96 ? -2.096 14.258 14.82 1 98.19 96 THR A C 1
ATOM 778 O O . THR A 1 96 ? -1.411 14.227 13.797 1 98.19 96 THR A O 1
ATOM 781 N N . GLN A 1 97 ? -1.928 13.461 15.781 1 97.56 97 GLN A N 1
ATOM 782 C CA . GLN A 1 97 ? -0.855 12.477 15.773 1 97.56 97 GLN A CA 1
ATOM 783 C C . GLN A 1 97 ? -1.042 11.469 14.633 1 97.56 97 GLN A C 1
ATOM 785 O O . GLN A 1 97 ? -0.084 11.125 13.938 1 97.56 97 GLN A O 1
ATOM 790 N N . VAL A 1 98 ? -2.248 11.07 14.461 1 97.06 98 VAL A N 1
ATOM 791 C CA . VAL A 1 98 ? -2.539 10.117 13.391 1 97.06 98 VAL A CA 1
ATOM 792 C C . VAL A 1 98 ? -2.285 10.773 12.039 1 97.06 98 VAL A C 1
ATOM 794 O O . VAL A 1 98 ? -1.601 10.203 11.18 1 97.06 98 VAL A O 1
ATOM 797 N N . ALA A 1 99 ? -2.787 11.961 11.844 1 97.69 99 ALA A N 1
ATOM 798 C CA . ALA A 1 99 ? -2.656 12.664 10.57 1 97.69 99 ALA A CA 1
ATOM 799 C C . ALA A 1 99 ? -1.191 12.953 10.25 1 97.69 99 ALA A C 1
ATOM 801 O O . ALA A 1 99 ? -0.745 12.734 9.117 1 97.69 99 ALA A O 1
ATOM 802 N N . GLU A 1 100 ? -0.446 13.344 11.227 1 97.31 100 GLU A N 1
ATOM 803 C CA . GLU A 1 100 ? 0.973 13.633 11.031 1 97.31 100 GLU A CA 1
ATOM 804 C C . GLU A 1 100 ? 1.758 12.367 10.719 1 97.31 100 GLU A C 1
ATOM 806 O O . GLU A 1 100 ? 2.689 12.391 9.906 1 97.31 100 GLU A O 1
ATOM 811 N N . GLY A 1 101 ? 1.368 11.289 11.391 1 96.75 101 GLY A N 1
ATOM 812 C CA . GLY A 1 101 ? 2.016 10.016 11.133 1 96.75 101 GLY A CA 1
ATOM 813 C C . GLY A 1 101 ? 1.88 9.562 9.695 1 96.75 101 GLY A C 1
ATOM 814 O O . GLY A 1 101 ? 2.857 9.133 9.078 1 96.75 101 GLY A O 1
ATOM 815 N N . ILE A 1 102 ? 0.707 9.734 9.18 1 96.81 102 ILE A N 1
ATOM 816 C CA . ILE A 1 102 ? 0.467 9.312 7.805 1 96.81 102 ILE A CA 1
ATOM 817 C C . ILE A 1 102 ? 1.199 10.25 6.844 1 96.81 102 ILE A C 1
ATOM 819 O O . ILE A 1 102 ? 1.786 9.797 5.859 1 96.81 102 ILE A O 1
ATOM 823 N N . LYS A 1 103 ? 1.128 11.492 7.125 1 95.62 103 LYS A N 1
ATOM 824 C CA . LYS A 1 103 ? 1.847 12.477 6.32 1 95.62 103 LYS A CA 1
ATOM 825 C C . LYS A 1 103 ? 3.34 12.164 6.273 1 95.62 103 LYS A C 1
ATOM 827 O O . LYS A 1 103 ? 3.967 12.266 5.215 1 95.62 103 LYS A O 1
ATOM 832 N N . GLN A 1 104 ? 3.863 11.805 7.363 1 96.25 104 GLN A N 1
ATOM 833 C CA . GLN A 1 104 ? 5.273 11.445 7.441 1 96.25 104 GLN A CA 1
ATOM 834 C C . GLN A 1 104 ? 5.57 10.203 6.602 1 96.25 104 GLN A C 1
ATOM 836 O O . GLN A 1 104 ? 6.559 10.164 5.863 1 96.25 104 GLN A O 1
ATOM 841 N N . LYS A 1 105 ? 4.746 9.195 6.762 1 96.75 105 LYS A N 1
ATOM 842 C CA . LYS A 1 105 ? 4.922 7.977 5.977 1 96.75 105 LYS A CA 1
ATOM 843 C C . LYS A 1 105 ? 4.879 8.273 4.48 1 96.75 105 LYS A C 1
ATOM 845 O O . LYS A 1 105 ? 5.691 7.754 3.715 1 96.75 105 LYS A O 1
ATOM 850 N N . HIS A 1 106 ? 3.934 9.148 4.121 1 96.5 106 HIS A N 1
ATOM 851 C CA . HIS A 1 106 ? 3.836 9.555 2.727 1 96.5 106 HIS A CA 1
ATOM 852 C C . HIS A 1 106 ? 5.129 10.211 2.252 1 96.5 106 HIS A C 1
ATOM 854 O O . HIS A 1 106 ? 5.641 9.883 1.18 1 96.5 106 HIS A O 1
ATOM 860 N N . GLY A 1 107 ? 5.621 11.078 3.057 1 96.5 107 GLY A N 1
ATOM 861 C CA . GLY A 1 107 ? 6.855 11.773 2.715 1 96.5 107 GLY A CA 1
ATOM 862 C C . GLY A 1 107 ? 8.047 10.836 2.586 1 96.5 107 GLY A C 1
ATOM 863 O O . GLY A 1 107 ? 8.859 10.984 1.67 1 96.5 107 GLY A O 1
ATOM 864 N N . ILE A 1 108 ? 8.141 9.898 3.461 1 97.62 108 ILE A N 1
ATOM 865 C CA . ILE A 1 108 ? 9.227 8.922 3.449 1 97.62 108 ILE A CA 1
ATOM 866 C C . ILE A 1 108 ? 9.18 8.102 2.164 1 97.62 108 ILE A C 1
ATOM 868 O O . ILE A 1 108 ? 10.188 7.938 1.481 1 97.62 108 ILE A O 1
ATOM 872 N N . LEU A 1 109 ? 8.031 7.664 1.812 1 97.69 109 LEU A N 1
ATOM 873 C CA . LEU A 1 109 ? 7.852 6.848 0.617 1 97.69 109 LEU A CA 1
ATOM 874 C C . LEU A 1 109 ? 8.172 7.648 -0.641 1 97.69 109 LEU A C 1
ATOM 876 O O . LEU A 1 109 ? 8.844 7.145 -1.544 1 97.69 109 LEU A O 1
ATOM 880 N N . LEU A 1 110 ? 7.672 8.875 -0.653 1 96.94 110 LEU A N 1
ATOM 881 C CA . LEU A 1 110 ? 7.93 9.727 -1.809 1 96.94 110 LEU A CA 1
ATOM 882 C C . LEU A 1 110 ? 9.43 9.93 -2.016 1 96.94 110 LEU A C 1
ATOM 884 O O . LEU A 1 110 ? 9.914 9.844 -3.145 1 96.94 110 LEU A O 1
ATOM 888 N N . GLU A 1 111 ? 10.055 10.148 -0.979 1 97.25 111 GLU A N 1
ATOM 889 C CA . GLU A 1 111 ? 11.508 10.336 -1.054 1 97.25 111 GLU A CA 1
ATOM 890 C C . GLU A 1 111 ? 12.195 9.07 -1.558 1 97.25 111 GLU A C 1
ATOM 892 O O . GLU A 1 111 ? 13.109 9.141 -2.385 1 97.25 111 GLU A O 1
ATOM 897 N N . PHE A 1 112 ? 11.82 7.98 -1.071 1 98.5 112 PHE A N 1
ATOM 898 C CA . PHE A 1 112 ? 12.422 6.719 -1.484 1 98.5 112 PHE A CA 1
ATOM 899 C C . PHE A 1 112 ? 12.188 6.465 -2.969 1 98.5 112 PHE A C 1
ATOM 901 O O . PHE A 1 112 ? 13.102 6.059 -3.688 1 98.5 112 PHE A O 1
ATOM 908 N N . PHE A 1 113 ? 10.945 6.688 -3.41 1 98 113 PHE A N 1
ATOM 909 C CA . PHE A 1 113 ? 10.617 6.461 -4.816 1 98 113 PHE A CA 1
ATOM 910 C C . PHE A 1 113 ? 11.398 7.418 -5.711 1 98 113 PHE A C 1
ATOM 912 O O . PHE A 1 113 ? 11.781 7.059 -6.828 1 98 113 PHE A O 1
ATOM 919 N N . GLU A 1 114 ? 11.625 8.57 -5.207 1 96.56 114 GLU A N 1
ATOM 920 C CA . GLU A 1 114 ? 12.461 9.508 -5.953 1 96.56 114 GLU A CA 1
ATOM 921 C C . GLU A 1 114 ? 13.883 8.984 -6.105 1 96.56 114 GLU A C 1
ATOM 923 O O . GLU A 1 114 ? 14.5 9.133 -7.168 1 96.56 114 GLU A O 1
ATOM 928 N N . ILE A 1 115 ? 14.367 8.422 -5.082 1 97.06 115 ILE A N 1
ATOM 929 C CA . ILE A 1 115 ? 15.695 7.82 -5.117 1 97.06 115 ILE A CA 1
ATOM 930 C C . ILE A 1 115 ? 15.734 6.711 -6.164 1 97.06 115 ILE A C 1
ATOM 932 O O . ILE A 1 115 ? 16.734 6.547 -6.871 1 97.06 115 ILE A O 1
ATOM 936 N N . LEU A 1 116 ? 14.625 6.004 -6.309 1 97.25 116 LEU A N 1
ATOM 937 C CA . LEU A 1 116 ? 14.531 4.91 -7.27 1 97.25 116 LEU A CA 1
ATOM 938 C C . LEU A 1 116 ? 14.391 5.445 -8.688 1 97.25 116 LEU A C 1
ATOM 940 O O . LEU A 1 116 ? 14.453 4.684 -9.656 1 97.25 116 LEU A O 1
ATOM 944 N N . GLY A 1 117 ? 14.102 6.73 -8.836 1 96.31 117 GLY A N 1
ATOM 945 C CA . GLY A 1 117 ? 13.961 7.336 -10.148 1 96.31 117 GLY A CA 1
ATOM 946 C C . GLY A 1 117 ? 12.531 7.305 -10.672 1 96.31 117 GLY A C 1
ATOM 947 O O . GLY A 1 117 ? 12.305 7.363 -11.883 1 96.31 117 GLY A O 1
ATOM 948 N N . ILE A 1 118 ? 11.633 7.203 -9.758 1 97.44 118 ILE A N 1
ATOM 949 C CA . ILE A 1 118 ? 10.227 7.203 -10.148 1 97.44 118 ILE A CA 1
ATOM 950 C C . ILE A 1 118 ? 9.734 8.641 -10.305 1 97.44 118 ILE A C 1
ATOM 952 O O . ILE A 1 118 ? 9.961 9.477 -9.43 1 97.44 118 ILE A O 1
ATOM 956 N N . GLY A 1 119 ? 9.047 8.914 -11.398 1 95.75 119 GLY A N 1
ATOM 957 C CA . GLY A 1 119 ? 8.484 10.242 -11.594 1 95.75 119 GLY A CA 1
ATOM 958 C C . GLY A 1 119 ? 7.492 10.633 -10.508 1 95.75 119 GLY A C 1
ATOM 959 O O . GLY A 1 119 ? 6.812 9.773 -9.938 1 95.75 119 GLY A O 1
ATOM 960 N N . TYR A 1 120 ? 7.32 11.875 -10.312 1 93.62 120 TYR A N 1
ATOM 961 C CA . TYR A 1 120 ? 6.555 12.414 -9.195 1 93.62 120 TYR A CA 1
ATOM 962 C C . TYR A 1 120 ? 5.105 11.938 -9.242 1 93.62 120 TYR A C 1
ATOM 964 O O . TYR A 1 120 ? 4.555 11.492 -8.234 1 93.62 120 TYR A O 1
ATOM 972 N N . ASP A 1 121 ? 4.531 11.969 -10.391 1 93 121 ASP A N 1
ATOM 973 C CA . ASP A 1 121 ? 3.117 11.617 -10.508 1 93 121 ASP A CA 1
ATOM 974 C C . ASP A 1 121 ? 2.883 10.156 -10.141 1 93 121 ASP A C 1
ATOM 976 O O . ASP A 1 121 ? 1.972 9.836 -9.375 1 93 121 ASP A O 1
ATOM 980 N N . THR A 1 122 ? 3.736 9.32 -10.672 1 95.06 122 THR A N 1
ATOM 981 C CA . THR A 1 122 ? 3.643 7.898 -10.375 1 95.06 122 THR A CA 1
ATOM 982 C C . THR A 1 122 ? 3.941 7.637 -8.898 1 95.06 122 THR A C 1
ATOM 984 O O . THR A 1 122 ? 3.225 6.883 -8.242 1 95.06 122 THR A O 1
ATOM 987 N N . ALA A 1 123 ? 4.945 8.312 -8.406 1 95.81 123 ALA A N 1
ATOM 988 C CA . ALA A 1 123 ? 5.328 8.156 -7.008 1 95.81 123 ALA A CA 1
ATOM 989 C C . ALA A 1 123 ? 4.199 8.586 -6.078 1 95.81 123 ALA A C 1
ATOM 991 O O . ALA A 1 123 ? 3.887 7.898 -5.105 1 95.81 123 ALA A O 1
ATOM 992 N N . ASN A 1 124 ? 3.617 9.664 -6.418 1 92.88 124 ASN A N 1
ATOM 993 C CA . ASN A 1 124 ? 2.533 10.188 -5.594 1 92.88 124 ASN A CA 1
ATOM 994 C C . ASN A 1 124 ? 1.329 9.25 -5.59 1 92.88 124 ASN A C 1
ATOM 996 O O . ASN A 1 124 ? 0.75 8.977 -4.535 1 92.88 124 ASN A O 1
ATOM 1000 N N . GLN A 1 125 ? 1.004 8.789 -6.703 1 91.94 125 GLN A N 1
ATOM 1001 C CA . GLN A 1 125 ? -0.123 7.871 -6.805 1 91.94 125 GLN A CA 1
ATOM 1002 C C . GLN A 1 125 ? 0.147 6.586 -6.027 1 91.94 125 GLN A C 1
ATOM 1004 O O . GLN A 1 125 ? -0.715 6.105 -5.289 1 91.94 125 GLN A O 1
ATOM 1009 N N . ASP A 1 126 ? 1.316 6.035 -6.23 1 94.69 126 ASP A 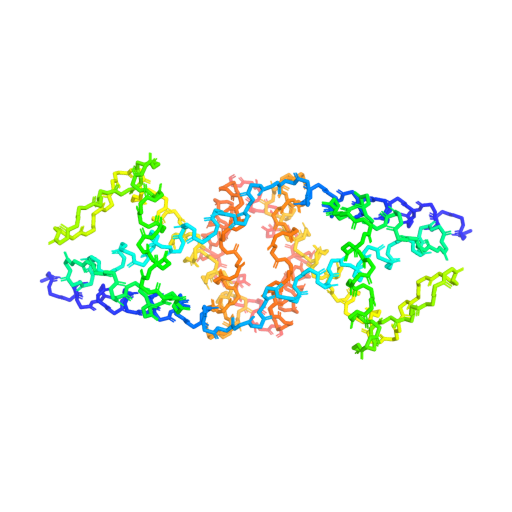N 1
ATOM 1010 C CA . ASP A 1 126 ? 1.685 4.82 -5.516 1 94.69 126 ASP A CA 1
ATOM 1011 C C . ASP A 1 126 ? 1.648 5.039 -4.004 1 94.69 126 ASP A C 1
ATOM 1013 O O . ASP A 1 126 ? 1.055 4.242 -3.27 1 94.69 126 ASP A O 1
ATOM 1017 N N . THR A 1 127 ? 2.199 6.121 -3.57 1 95.94 127 THR A N 1
ATOM 1018 C CA . THR A 1 127 ? 2.344 6.395 -2.145 1 95.94 127 THR A CA 1
ATOM 1019 C C . THR A 1 127 ? 0.978 6.543 -1.48 1 95.94 127 THR A C 1
ATOM 1021 O O . THR A 1 127 ? 0.774 6.074 -0.358 1 95.94 127 THR A O 1
ATOM 1024 N N . GLU A 1 128 ? 0.076 7.141 -2.201 1 93.12 128 GLU A N 1
ATOM 1025 C CA . GLU A 1 128 ? -1.259 7.344 -1.648 1 93.12 128 GLU A CA 1
ATOM 1026 C C . GLU A 1 128 ? -1.949 6.012 -1.366 1 93.12 128 GLU A C 1
ATOM 1028 O O . GLU A 1 128 ? -2.744 5.902 -0.431 1 93.12 128 GLU A O 1
ATOM 1033 N N . GLY A 1 129 ? -1.559 5.051 -2.129 1 90.5 129 GLY A N 1
ATOM 1034 C CA . GLY A 1 129 ? -2.162 3.742 -1.948 1 90.5 129 GLY A CA 1
ATOM 1035 C C . GLY A 1 129 ? -1.43 2.881 -0.937 1 90.5 129 GLY A C 1
ATOM 1036 O O . GLY A 1 129 ? -1.963 1.872 -0.47 1 90.5 129 GLY A O 1
ATOM 1037 N N . ILE A 1 130 ? -0.273 3.32 -0.514 1 94.19 130 ILE A N 1
ATOM 1038 C CA . ILE A 1 130 ? 0.625 2.441 0.226 1 94.19 130 ILE A CA 1
ATOM 1039 C C . ILE A 1 130 ? 0.744 2.922 1.67 1 94.19 130 ILE A C 1
ATOM 1041 O O . ILE A 1 130 ? 0.881 2.113 2.592 1 94.19 130 ILE A O 1
ATOM 1045 N N . GLU A 1 131 ? 0.699 4.152 1.908 1 95.06 131 GLU A N 1
ATOM 1046 C CA . GLU A 1 131 ? 1.13 4.77 3.16 1 95.06 131 GLU A CA 1
ATOM 1047 C C . GLU A 1 131 ? 0.297 4.27 4.336 1 95.06 131 GLU A C 1
ATOM 1049 O O . GLU A 1 131 ? 0.805 4.137 5.453 1 95.06 131 GLU A O 1
ATOM 1054 N N . HIS A 1 132 ? -0.915 3.869 4.102 1 93.69 132 HIS A N 1
ATOM 1055 C CA . HIS A 1 132 ? -1.811 3.459 5.176 1 93.69 132 HIS A CA 1
ATOM 1056 C C . HIS A 1 132 ? -1.484 2.049 5.656 1 93.69 132 HIS A C 1
ATOM 1058 O O . HIS A 1 132 ? -1.977 1.614 6.699 1 93.69 132 HIS A O 1
ATOM 1064 N N . HIS A 1 133 ? -0.579 1.39 4.969 1 91.38 133 HIS A N 1
ATOM 1065 C CA . HIS A 1 133 ? -0.348 -0.021 5.258 1 91.38 133 HIS A CA 1
ATOM 1066 C C . HIS A 1 133 ? 1.026 -0.237 5.883 1 91.38 133 HIS A C 1
ATOM 1068 O O . HIS A 1 133 ? 1.362 -1.354 6.281 1 91.38 133 HIS A O 1
ATOM 1074 N N . LEU A 1 134 ? 1.765 0.742 6.012 1 94.06 134 LEU A N 1
ATOM 1075 C CA . LEU A 1 134 ? 3.125 0.584 6.516 1 94.06 134 LEU A CA 1
ATOM 1076 C C . LEU A 1 134 ? 3.139 0.512 8.039 1 94.06 134 LEU A C 1
ATOM 1078 O O . LEU A 1 134 ? 2.713 1.453 8.711 1 94.06 134 LEU A O 1
ATOM 1082 N N . ASN A 1 135 ? 3.609 -0.585 8.5 1 94.81 135 ASN A N 1
ATOM 1083 C CA . ASN A 1 135 ? 3.887 -0.684 9.93 1 94.81 135 ASN A CA 1
ATOM 1084 C C . ASN A 1 135 ? 4.871 0.388 10.383 1 94.81 135 ASN A C 1
ATOM 1086 O O . ASN A 1 135 ? 5.797 0.739 9.648 1 94.81 135 ASN A O 1
ATOM 1090 N N . PRO A 1 136 ? 4.656 0.937 11.578 1 94.56 136 PRO A N 1
ATOM 1091 C CA . PRO A 1 136 ? 5.582 1.953 12.086 1 94.56 136 PRO A CA 1
ATOM 1092 C C . PRO A 1 136 ? 7.035 1.483 12.07 1 94.56 136 PRO A C 1
ATOM 1094 O O . PRO A 1 136 ? 7.941 2.273 11.789 1 94.56 136 PRO A O 1
ATOM 1097 N N . LYS A 1 137 ? 7.258 0.235 12.312 1 95.81 137 LYS A N 1
ATOM 1098 C CA . LYS A 1 137 ? 8.609 -0.309 12.266 1 95.81 137 LYS A CA 1
ATOM 1099 C C . LYS A 1 137 ? 9.195 -0.234 10.859 1 95.81 137 LYS A C 1
ATOM 1101 O O . LYS A 1 137 ? 10.367 0.087 10.68 1 95.81 137 LYS A O 1
ATOM 1106 N N . THR A 1 138 ? 8.359 -0.497 9.914 1 97.25 138 THR A N 1
ATOM 1107 C CA . THR A 1 138 ? 8.789 -0.478 8.523 1 97.25 138 THR A CA 1
ATOM 1108 C C . THR A 1 138 ? 9.117 0.944 8.078 1 97.25 138 THR A C 1
ATOM 1110 O O . THR A 1 138 ? 10.141 1.179 7.438 1 97.25 138 THR A O 1
ATOM 1113 N N . SER A 1 139 ? 8.25 1.896 8.406 1 97.19 139 SER A N 1
ATOM 1114 C CA . SER A 1 139 ? 8.492 3.281 8.016 1 97.19 139 SER A CA 1
ATOM 1115 C C . SER A 1 139 ? 9.766 3.826 8.664 1 97.19 139 SER A C 1
ATOM 1117 O O . SER A 1 139 ? 10.516 4.574 8.039 1 97.19 139 SER A O 1
ATOM 1119 N N . LYS A 1 140 ? 9.953 3.434 9.891 1 96.88 140 LYS A N 1
ATOM 1120 C CA . LYS A 1 140 ? 11.156 3.873 10.602 1 96.88 140 LYS A CA 1
ATOM 1121 C C . LYS A 1 140 ? 12.414 3.332 9.93 1 96.88 140 LYS A C 1
ATOM 1123 O O . LYS A 1 140 ? 13.383 4.07 9.734 1 96.88 140 LYS A O 1
ATOM 1128 N N . GLN A 1 141 ? 12.414 2.111 9.625 1 97.38 141 GLN A N 1
ATOM 1129 C CA . GLN A 1 141 ? 13.578 1.497 8.992 1 97.38 141 GLN A CA 1
ATOM 1130 C C . GLN A 1 141 ? 13.812 2.078 7.598 1 97.38 141 GLN A C 1
ATOM 1132 O O . GLN A 1 141 ? 14.961 2.25 7.18 1 97.38 141 GLN A O 1
ATOM 1137 N N . LEU A 1 142 ? 12.758 2.303 6.891 1 98.19 142 LEU A N 1
ATOM 1138 C CA . LEU A 1 142 ? 12.883 2.91 5.57 1 98.19 142 LEU A CA 1
ATOM 1139 C C . LEU A 1 142 ? 13.5 4.301 5.664 1 98.19 142 LEU A C 1
ATOM 1141 O O . LEU A 1 142 ? 14.344 4.668 4.848 1 98.19 142 LEU A O 1
ATOM 1145 N N . ARG A 1 143 ? 13.055 5.055 6.637 1 98.06 143 ARG A N 1
ATOM 1146 C CA . ARG A 1 143 ? 13.625 6.383 6.855 1 98.06 143 ARG A CA 1
ATOM 1147 C C . ARG A 1 143 ? 15.125 6.293 7.148 1 98.06 143 ARG A C 1
ATOM 1149 O O . ARG A 1 143 ? 15.906 7.086 6.625 1 98.06 143 ARG A O 1
ATOM 1156 N N . LYS A 1 144 ? 15.461 5.344 7.945 1 98.12 144 LYS A N 1
ATOM 1157 C CA . LYS A 1 144 ? 16.875 5.129 8.25 1 98.12 144 LYS A CA 1
ATOM 1158 C C . LYS A 1 144 ? 17.656 4.781 6.988 1 98.12 144 LYS A C 1
ATOM 1160 O O . LYS A 1 144 ? 18.781 5.262 6.797 1 98.12 144 LYS A O 1
ATOM 1165 N N . PHE A 1 145 ? 17.156 3.945 6.211 1 98.5 145 PHE A N 1
ATOM 1166 C CA . PHE A 1 145 ? 17.797 3.521 4.977 1 98.5 145 PHE A CA 1
ATOM 1167 C C . PHE A 1 145 ? 18 4.703 4.035 1 98.5 145 PHE A C 1
ATOM 1169 O O . PHE A 1 145 ? 19.062 4.852 3.426 1 98.5 145 PHE A O 1
ATOM 1176 N N . ILE A 1 146 ? 16.984 5.543 3.936 1 98.31 146 ILE A N 1
ATOM 1177 C CA . ILE A 1 146 ? 17.047 6.738 3.1 1 98.31 146 ILE A CA 1
ATOM 1178 C C . ILE A 1 146 ? 18.156 7.656 3.607 1 98.31 146 ILE A C 1
ATOM 1180 O O . ILE A 1 146 ? 18.953 8.18 2.82 1 98.31 146 ILE A O 1
ATOM 1184 N N . THR A 1 147 ? 18.125 7.801 4.91 1 98.12 147 THR A N 1
ATOM 1185 C CA . THR A 1 147 ? 19.156 8.625 5.527 1 98.12 147 THR A CA 1
ATOM 1186 C C . THR A 1 147 ? 20.547 8.07 5.223 1 98.12 147 THR A C 1
ATOM 1188 O O . THR A 1 147 ? 21.469 8.828 4.914 1 98.12 147 THR A O 1
ATOM 1191 N N . PHE A 1 148 ? 20.688 6.809 5.281 1 98.19 148 PHE A N 1
ATOM 1192 C CA . PHE A 1 148 ? 21.938 6.113 4.969 1 98.19 148 PHE A CA 1
ATOM 1193 C C . PHE A 1 148 ? 22.344 6.355 3.521 1 98.19 148 PHE A C 1
ATOM 1195 O O . PHE A 1 148 ? 23.5 6.664 3.242 1 98.19 148 PHE A O 1
ATOM 1202 N N . LEU A 1 149 ? 21.391 6.25 2.617 1 97.75 149 LEU A N 1
ATOM 1203 C CA . LEU A 1 149 ? 21.672 6.461 1.202 1 97.75 149 LEU A CA 1
ATOM 1204 C C . LEU A 1 149 ? 22.094 7.906 0.942 1 97.75 149 LEU A C 1
ATOM 1206 O O . LEU A 1 149 ? 23.031 8.156 0.185 1 97.75 149 LEU A O 1
ATOM 1210 N N . LYS A 1 150 ? 21.422 8.805 1.579 1 97.25 150 LYS A N 1
ATOM 1211 C CA . LYS A 1 150 ? 21.719 10.227 1.386 1 97.25 150 LYS A CA 1
ATOM 1212 C C . LYS A 1 150 ? 23.094 10.578 1.935 1 97.25 150 LYS A C 1
ATOM 1214 O O . LYS A 1 150 ? 23.75 11.492 1.425 1 97.25 150 LYS A O 1
ATOM 1219 N N . ALA A 1 151 ? 23.469 9.852 2.898 1 97.12 151 ALA A N 1
ATOM 1220 C CA . ALA A 1 151 ? 24.797 10.047 3.473 1 97.12 151 ALA A CA 1
ATOM 1221 C C . ALA A 1 151 ? 25.875 9.406 2.605 1 97.12 151 ALA A C 1
ATOM 1223 O O . ALA A 1 151 ? 27.062 9.672 2.781 1 97.12 151 ALA A O 1
ATOM 1224 N N . ASN A 1 152 ? 25.484 8.562 1.694 1 96.62 152 ASN A N 1
ATOM 1225 C CA . ASN A 1 152 ? 26.375 7.875 0.771 1 96.62 152 ASN A CA 1
ATOM 1226 C C . ASN A 1 152 ? 25.938 8.062 -0.679 1 96.62 152 ASN A C 1
ATOM 1228 O O . ASN A 1 152 ? 25.594 7.094 -1.361 1 96.62 152 ASN A O 1
ATOM 1232 N N . PRO A 1 153 ? 26.094 9.227 -1.206 1 96.25 153 PRO A N 1
ATOM 1233 C CA . PRO A 1 153 ? 25.5 9.586 -2.498 1 96.25 153 PRO A CA 1
ATOM 1234 C C . PRO A 1 153 ? 26.078 8.758 -3.652 1 96.25 153 PRO A C 1
ATOM 1236 O O . PRO A 1 153 ? 25.422 8.617 -4.691 1 96.25 153 PRO A O 1
ATOM 1239 N N . LYS A 1 154 ? 27.203 8.219 -3.461 1 95.94 154 LYS A N 1
ATOM 1240 C CA . LYS A 1 154 ? 27.797 7.395 -4.512 1 95.94 154 LYS A CA 1
ATOM 1241 C C . LYS A 1 154 ? 26.938 6.168 -4.797 1 95.94 154 LYS A C 1
ATOM 1243 O O . LYS A 1 154 ? 26.891 5.68 -5.926 1 95.94 154 LYS A O 1
ATOM 1248 N N . ILE A 1 155 ? 26.344 5.68 -3.75 1 97.12 155 ILE A N 1
ATOM 1249 C CA . ILE A 1 155 ? 25.469 4.527 -3.922 1 97.12 155 ILE A CA 1
ATOM 1250 C C . ILE A 1 155 ? 24.328 4.887 -4.871 1 97.12 155 ILE A C 1
ATOM 1252 O O . ILE A 1 155 ? 24.047 4.152 -5.82 1 97.12 155 ILE A O 1
ATOM 1256 N N . ILE A 1 156 ? 23.688 6.031 -4.668 1 96.94 156 ILE A N 1
ATOM 1257 C CA . ILE A 1 156 ? 22.562 6.496 -5.473 1 96.94 156 ILE A CA 1
ATOM 1258 C C . ILE A 1 156 ? 23.031 6.773 -6.902 1 96.94 156 ILE A C 1
ATOM 1260 O O . ILE A 1 156 ? 22.359 6.391 -7.863 1 96.94 156 ILE A O 1
ATOM 1264 N N . GLU A 1 157 ? 24.203 7.406 -6.977 1 96.62 157 GLU A N 1
ATOM 1265 C CA . GLU A 1 157 ? 24.766 7.727 -8.281 1 96.62 157 GLU A CA 1
ATOM 1266 C C . GLU A 1 157 ? 25.047 6.461 -9.086 1 96.62 157 GLU A C 1
ATOM 1268 O O . GLU A 1 157 ? 24.766 6.402 -10.289 1 96.62 157 GLU A O 1
ATOM 1273 N N . ASN A 1 158 ? 25.594 5.488 -8.414 1 96.5 158 ASN A N 1
ATOM 1274 C CA . ASN A 1 158 ? 25.922 4.227 -9.07 1 96.5 158 ASN A CA 1
ATOM 1275 C C . ASN A 1 158 ? 24.656 3.504 -9.531 1 96.5 158 ASN A C 1
ATOM 1277 O O . ASN A 1 158 ? 24.641 2.877 -10.594 1 96.5 158 ASN A O 1
ATOM 1281 N N . PHE A 1 159 ? 23.609 3.596 -8.805 1 97 159 PHE A N 1
ATOM 1282 C CA . PHE A 1 159 ? 22.359 2.973 -9.18 1 97 159 PHE A CA 1
ATOM 1283 C C . PHE A 1 159 ? 21.734 3.682 -10.383 1 97 159 PHE A C 1
ATOM 1285 O O . PHE A 1 159 ? 21.25 3.033 -11.312 1 97 159 PHE A O 1
ATOM 1292 N N . LYS A 1 160 ? 21.797 4.973 -10.375 1 93.31 160 LYS A N 1
ATOM 1293 C CA . LYS A 1 160 ? 21.172 5.766 -11.43 1 93.31 160 LYS A CA 1
ATOM 1294 C C . LYS A 1 160 ? 21.891 5.586 -12.758 1 93.31 160 LYS A C 1
ATOM 1296 O O . LYS A 1 160 ? 21.312 5.781 -13.82 1 93.31 160 LYS A O 1
ATOM 1301 N N . ASN A 1 161 ? 23.125 5.227 -12.703 1 89.81 161 ASN A N 1
ATOM 1302 C CA . ASN A 1 161 ? 23.953 5.086 -13.898 1 89.81 161 ASN A CA 1
ATOM 1303 C C . ASN A 1 161 ? 23.844 3.682 -14.484 1 89.81 161 ASN A C 1
ATOM 1305 O O . ASN A 1 161 ? 24.5 3.371 -15.477 1 89.81 161 ASN A O 1
ATOM 1309 N N . LEU A 1 162 ? 23.078 2.865 -13.938 1 84.25 162 LEU A N 1
ATOM 1310 C CA . LEU A 1 162 ? 22.875 1.532 -14.492 1 84.25 162 LEU A CA 1
ATOM 1311 C C . LEU A 1 162 ? 22 1.593 -15.742 1 84.25 162 LEU A C 1
ATOM 1313 O O . LEU A 1 162 ? 21.078 2.418 -15.82 1 84.25 162 LEU A O 1
ATOM 1317 N N . MET B 1 1 ? 11.312 36.5 7.539 1 45.41 1 MET B N 1
ATOM 1318 C CA . MET B 1 1 ? 11.625 35.062 7.602 1 45.41 1 MET B CA 1
ATOM 1319 C C . MET B 1 1 ? 10.344 34.25 7.625 1 45.41 1 MET B C 1
ATOM 1321 O O . MET B 1 1 ? 10.312 33.125 7.105 1 45.41 1 MET B O 1
ATOM 1325 N N . GLY B 1 2 ? 9.227 34.781 8.195 1 49.53 2 GLY B N 1
ATOM 1326 C CA . GLY B 1 2 ? 7.934 34.1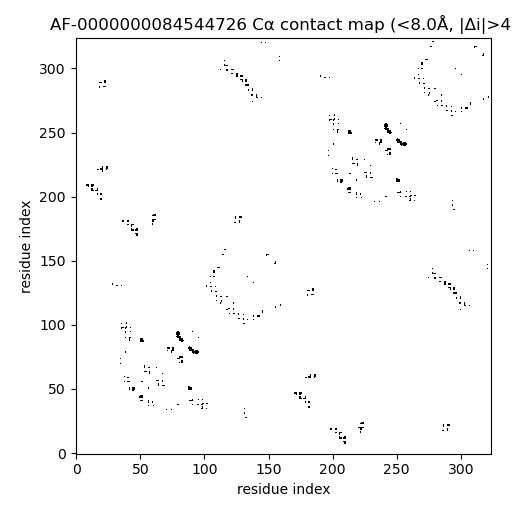56 8.43 1 49.53 2 GLY B CA 1
ATOM 1327 C C . GLY B 1 2 ? 7.121 33.969 7.164 1 49.53 2 GLY B C 1
ATOM 1328 O O . GLY B 1 2 ? 6.422 32.969 7.008 1 49.53 2 GLY B O 1
ATOM 1329 N N . PHE B 1 3 ? 7.395 34.844 6.281 1 54.03 3 PHE B N 1
ATOM 1330 C CA . PHE B 1 3 ? 6.535 34.875 5.102 1 54.03 3 PHE B CA 1
ATOM 1331 C C . PHE B 1 3 ? 6.895 33.75 4.137 1 54.03 3 PHE B C 1
ATOM 1333 O O . PHE B 1 3 ? 6.008 33.094 3.611 1 54.03 3 PHE B O 1
ATOM 1340 N N . ARG B 1 4 ? 8.172 33.562 3.887 1 56.75 4 ARG B N 1
ATOM 1341 C CA . ARG B 1 4 ? 8.625 32.562 2.949 1 56.75 4 ARG B CA 1
ATOM 1342 C C . ARG B 1 4 ? 8.266 31.156 3.447 1 56.75 4 ARG B C 1
ATOM 1344 O O . ARG B 1 4 ? 7.91 30.281 2.652 1 56.75 4 ARG B O 1
ATOM 1351 N N . TYR B 1 5 ? 8.391 31.031 4.707 1 51.41 5 TYR B N 1
ATOM 1352 C CA . TYR B 1 5 ? 8.023 29.75 5.301 1 51.41 5 TYR B CA 1
ATOM 1353 C C . TYR B 1 5 ? 6.539 29.484 5.121 1 51.41 5 TYR B C 1
ATOM 1355 O O . TYR B 1 5 ? 6.145 28.344 4.812 1 51.41 5 TYR B O 1
ATOM 1363 N N . LYS B 1 6 ? 5.832 30.547 5.281 1 60.78 6 LYS B N 1
ATOM 1364 C CA . LYS B 1 6 ? 4.383 30.406 5.129 1 60.78 6 LYS B CA 1
ATOM 1365 C C . LYS B 1 6 ? 4.012 30.094 3.684 1 60.78 6 LYS B C 1
ATOM 1367 O O . LYS B 1 6 ? 3.123 29.281 3.43 1 60.78 6 LYS B O 1
ATOM 1372 N N . ASP B 1 7 ? 4.715 30.656 2.764 1 65.19 7 ASP B N 1
ATOM 1373 C CA . ASP B 1 7 ? 4.477 30.406 1.347 1 65.19 7 ASP B CA 1
ATOM 1374 C C . ASP B 1 7 ? 4.891 28.984 0.971 1 65.19 7 ASP B C 1
ATOM 1376 O O . ASP B 1 7 ? 4.199 28.312 0.2 1 65.19 7 ASP B O 1
ATOM 1380 N N . TYR B 1 8 ? 6.004 28.609 1.46 1 60.94 8 TYR B N 1
ATOM 1381 C CA . TYR B 1 8 ? 6.496 27.25 1.213 1 60.94 8 TYR B CA 1
ATOM 1382 C C . TYR B 1 8 ? 5.555 26.203 1.804 1 60.94 8 TYR B C 1
ATOM 1384 O O . TYR B 1 8 ? 5.246 25.203 1.159 1 60.94 8 TYR B O 1
ATOM 1392 N N . MET B 1 9 ? 5.031 26.5 2.916 1 69.25 9 MET B N 1
ATOM 1393 C CA . MET B 1 9 ? 4.109 25.578 3.57 1 69.25 9 MET B CA 1
ATOM 1394 C C . MET B 1 9 ? 2.783 25.516 2.822 1 69.25 9 MET B C 1
ATOM 1396 O O . MET B 1 9 ? 2.18 24.438 2.711 1 69.25 9 MET B O 1
ATOM 1400 N N . LYS B 1 10 ? 2.367 26.688 2.342 1 71.69 10 LYS B N 1
ATOM 1401 C CA . LYS B 1 10 ? 1.127 26.734 1.5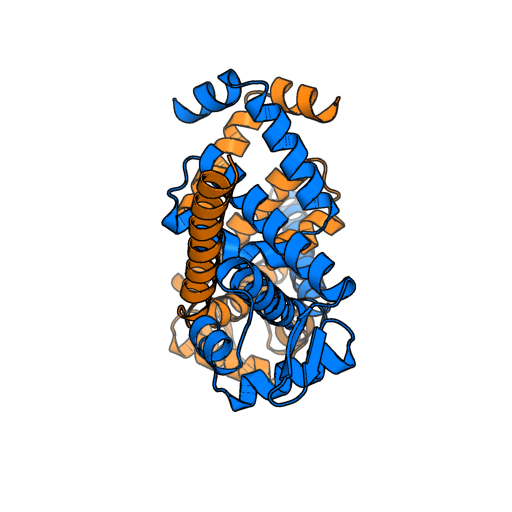7 1 71.69 10 LYS B CA 1
ATOM 1402 C C . LYS B 1 10 ? 1.228 25.875 0.317 1 71.69 10 LYS B C 1
ATOM 1404 O O . LYS B 1 10 ? 0.281 25.172 -0.034 1 71.69 10 LYS B O 1
ATOM 1409 N N . SER B 1 11 ? 2.377 25.969 -0.156 1 80.38 11 SER B N 1
ATOM 1410 C CA . SER B 1 11 ? 2.586 25.1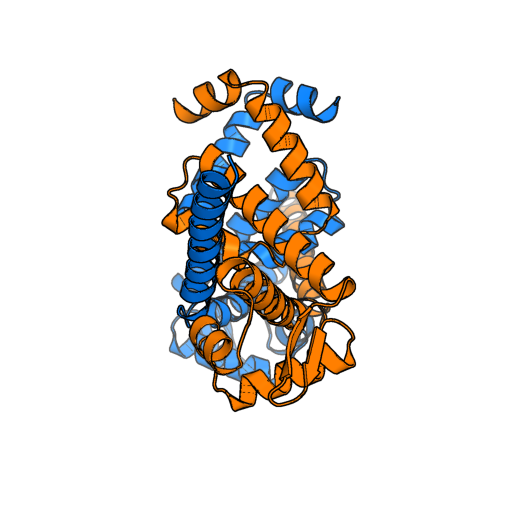72 -1.359 1 80.38 11 SER B CA 1
ATOM 1411 C C . SER B 1 11 ? 2.611 23.688 -1.037 1 80.38 11 SER B C 1
ATOM 1413 O O . SER B 1 11 ? 1.999 22.875 -1.744 1 80.38 11 SER B O 1
ATOM 1415 N N . LYS B 1 12 ? 3.064 23.375 0.14 1 84.31 12 LYS B N 1
ATOM 1416 C CA . LYS B 1 12 ? 3.158 21.969 0.545 1 84.31 12 LYS B CA 1
ATOM 1417 C C . LYS B 1 12 ? 1.787 21.422 0.915 1 84.31 12 LYS B C 1
ATOM 1419 O O . LYS B 1 12 ? 1.475 20.266 0.6 1 84.31 12 LYS B O 1
ATOM 1424 N N . ASN B 1 13 ? 1.051 22.203 1.438 1 85.5 13 ASN B N 1
ATOM 1425 C CA . ASN B 1 13 ? -0.289 21.781 1.826 1 85.5 13 ASN B CA 1
ATOM 1426 C C . ASN B 1 13 ? -1.181 21.562 0.607 1 85.5 13 ASN B C 1
ATOM 1428 O O . ASN B 1 13 ? -1.933 20.594 0.551 1 85.5 13 ASN B O 1
ATOM 1432 N N . SER B 1 14 ? -1.034 22.438 -0.249 1 88.75 14 SER B N 1
ATOM 1433 C CA . SER B 1 14 ? -1.826 22.328 -1.469 1 88.75 14 SER B CA 1
ATOM 1434 C C . SER B 1 14 ? -1.448 21.078 -2.258 1 88.75 14 SER B C 1
ATOM 1436 O O . SER B 1 14 ? -2.32 20.375 -2.768 1 88.75 14 SER B O 1
ATOM 1438 N N . LYS B 1 15 ? -0.165 20.828 -2.234 1 88.38 15 LYS B N 1
ATOM 1439 C CA . LYS B 1 15 ? 0.299 19.641 -2.949 1 88.38 15 LYS B CA 1
ATOM 1440 C C . LYS B 1 15 ? -0.227 18.359 -2.299 1 88.38 15 LYS B C 1
ATOM 1442 O O . LYS B 1 15 ? -0.63 17.422 -2.994 1 88.38 15 LYS B O 1
ATOM 1447 N N . ARG B 1 16 ? -0.243 18.375 -1.042 1 91.88 16 ARG B N 1
ATOM 1448 C CA . ARG B 1 16 ? -0.729 17.203 -0.336 1 91.88 16 ARG B CA 1
ATOM 1449 C C . ARG B 1 16 ? -2.227 17.016 -0.551 1 91.88 16 ARG B C 1
ATOM 1451 O O . ARG B 1 16 ? -2.693 15.891 -0.763 1 91.88 16 ARG B O 1
ATOM 1458 N N . LEU B 1 17 ? -2.941 18.094 -0.514 1 93.5 17 LEU B N 1
ATOM 1459 C CA . LEU B 1 17 ? -4.383 18.031 -0.737 1 93.5 17 LEU B CA 1
ATOM 1460 C C . LEU B 1 17 ? -4.695 17.531 -2.145 1 93.5 17 LEU B C 1
ATOM 1462 O O . LEU B 1 17 ? -5.594 16.719 -2.33 1 93.5 17 LEU B O 1
ATOM 1466 N N . ASP B 1 18 ? -3.916 17.969 -3.045 1 89.75 18 ASP B N 1
ATOM 1467 C CA . ASP B 1 18 ? -4.102 17.547 -4.426 1 89.75 18 ASP B CA 1
ATOM 1468 C C . ASP B 1 18 ? -3.803 16.047 -4.582 1 89.75 18 ASP B C 1
ATOM 1470 O O . ASP B 1 18 ? -4.469 15.359 -5.352 1 89.75 18 ASP B O 1
ATOM 1474 N N . SER B 1 19 ? -2.836 15.625 -3.869 1 89.25 19 SER B N 1
ATOM 1475 C CA . SER B 1 19 ? -2.459 14.219 -3.912 1 89.25 19 SER B CA 1
ATOM 1476 C C . SER B 1 19 ? -3.584 13.328 -3.393 1 89.25 19 SER B C 1
ATOM 1478 O O . SER B 1 19 ? -3.914 12.312 -4.004 1 89.25 19 SER B O 1
ATOM 1480 N N . ILE B 1 20 ? -4.152 13.734 -2.324 1 90.44 20 ILE B N 1
ATOM 1481 C CA . ILE B 1 20 ? -5.234 12.945 -1.735 1 90.44 20 ILE B CA 1
ATOM 1482 C C . ILE B 1 20 ? -6.441 12.953 -2.668 1 90.44 20 ILE B C 1
ATOM 1484 O O . ILE B 1 20 ? -7.051 11.906 -2.908 1 90.44 20 ILE B O 1
ATOM 1488 N N . LYS B 1 21 ? -6.652 14.125 -3.215 1 89.69 21 LYS B N 1
ATOM 1489 C CA . LYS B 1 21 ? -7.793 14.266 -4.117 1 89.69 21 LYS B CA 1
ATOM 1490 C C . LYS B 1 21 ? -7.645 13.359 -5.336 1 89.69 21 LYS B C 1
ATOM 1492 O O . LYS B 1 21 ? -8.594 12.672 -5.719 1 89.69 21 LYS B O 1
ATOM 1497 N N . ALA B 1 22 ? -6.527 13.359 -5.938 1 85 22 ALA B N 1
ATOM 1498 C CA . ALA B 1 22 ? -6.27 12.547 -7.125 1 85 22 ALA B CA 1
ATOM 1499 C C . ALA B 1 22 ? -6.48 11.062 -6.828 1 85 22 ALA B C 1
ATOM 1501 O O . ALA B 1 22 ? -7.02 10.328 -7.656 1 85 22 ALA B O 1
ATOM 1502 N N . ALA B 1 23 ? -6.102 10.68 -5.664 1 81.38 23 ALA B N 1
ATOM 1503 C CA . ALA B 1 23 ? 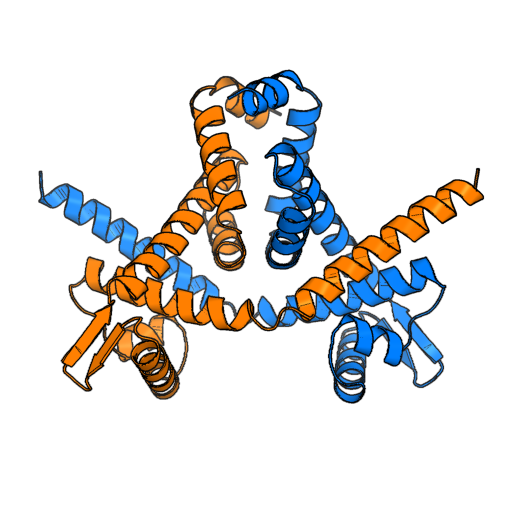-6.227 9.281 -5.281 1 81.38 23 ALA B CA 1
ATOM 1504 C C . ALA B 1 23 ? -7.688 8.891 -5.086 1 81.38 23 ALA B C 1
ATOM 1506 O O . ALA B 1 23 ? -8.078 7.75 -5.352 1 81.38 23 ALA B O 1
ATOM 1507 N N . HIS B 1 24 ? -8.5 9.789 -4.715 1 81.44 24 HIS B N 1
ATOM 1508 C CA . HIS B 1 24 ? -9.891 9.461 -4.406 1 81.44 24 HIS B CA 1
ATOM 1509 C C . HIS B 1 24 ? -10.797 9.727 -5.602 1 81.44 24 HIS B C 1
ATOM 1511 O O . HIS B 1 24 ? -11.977 9.383 -5.574 1 81.44 24 HIS B O 1
ATOM 1517 N N . GLN B 1 25 ? -10.164 10.383 -6.5 1 75.69 25 GLN B N 1
ATOM 1518 C CA . GLN B 1 25 ? -10.906 10.555 -7.746 1 75.69 25 GLN B CA 1
ATOM 1519 C C . GLN B 1 25 ? -10.727 9.344 -8.664 1 75.69 25 GLN B C 1
ATOM 1521 O O . GLN B 1 25 ? -11.547 9.109 -9.555 1 75.69 25 GLN B O 1
ATOM 1526 N N . SER B 1 26 ? -9.672 8.648 -8.273 1 63.56 26 SER B N 1
ATOM 1527 C CA . SER B 1 26 ? -9.422 7.5 -9.133 1 63.56 26 SER B CA 1
ATOM 1528 C C . SER B 1 26 ? -10.211 6.277 -8.672 1 63.56 26 SER B C 1
ATOM 1530 O O . SER B 1 26 ? -10.094 5.863 -7.516 1 63.56 26 SER B O 1
ATOM 1532 N N . GLU B 1 27 ? -11.547 6.043 -9.055 1 55.16 27 GLU B N 1
ATOM 1533 C CA . GLU B 1 27 ? -12.438 4.934 -8.727 1 55.16 27 GLU B CA 1
ATOM 1534 C C . GLU B 1 27 ? -11.711 3.596 -8.805 1 55.16 27 GLU B C 1
ATOM 1536 O O . GLU B 1 27 ? -12.141 2.611 -8.203 1 55.16 27 GLU B O 1
ATOM 1541 N N . LYS B 1 28 ? -10.805 3.486 -9.578 1 52.44 28 LYS B N 1
ATOM 1542 C CA . LYS B 1 28 ? -10.398 2.248 -10.234 1 52.44 28 LYS B CA 1
ATOM 1543 C C . LYS B 1 28 ? -9.555 1.382 -9.305 1 52.44 28 LYS B C 1
ATOM 1545 O O . LYS B 1 28 ? -9.531 0.157 -9.438 1 52.44 28 LYS B O 1
ATOM 1550 N N . THR B 1 29 ? -8.883 1.839 -8.141 1 55.84 29 THR B N 1
ATOM 1551 C CA . THR B 1 29 ? -7.801 1.006 -7.625 1 55.84 29 THR B CA 1
ATOM 1552 C C . THR B 1 29 ? -8.344 -0.044 -6.66 1 55.84 29 THR B C 1
ATOM 1554 O O . THR B 1 29 ? -7.902 -1.195 -6.672 1 55.84 29 THR B O 1
ATOM 1557 N N . ARG B 1 30 ? -9.492 0.182 -5.965 1 55.06 30 ARG B N 1
ATOM 1558 C CA . ARG B 1 30 ? -9.945 -0.74 -4.93 1 55.06 30 ARG B CA 1
ATOM 1559 C C . ARG B 1 30 ? -10.547 -2 -5.539 1 55.06 30 ARG B C 1
ATOM 1561 O O . ARG B 1 30 ? -10.258 -3.113 -5.094 1 55.06 30 ARG B O 1
ATOM 1568 N N . SER B 1 31 ? -11.383 -1.882 -6.523 1 59.94 31 SER B N 1
ATOM 1569 C CA . SER B 1 31 ? -12.023 -3.035 -7.152 1 59.94 31 SER B CA 1
ATOM 1570 C C . SER B 1 31 ? -10.984 -3.977 -7.758 1 59.94 31 SER B C 1
ATOM 1572 O O . SER B 1 31 ? -11.156 -5.195 -7.734 1 59.94 31 SER B O 1
ATOM 1574 N N . SER B 1 32 ? -9.836 -3.445 -7.836 1 84.56 32 SER B N 1
ATOM 1575 C CA . SER B 1 32 ? -8.828 -4.242 -8.531 1 84.56 32 SER B CA 1
ATOM 1576 C C . SER B 1 32 ? -8.031 -5.105 -7.555 1 84.56 32 SER B C 1
ATOM 1578 O O . SER B 1 32 ? -7.727 -6.262 -7.852 1 84.56 32 SER B O 1
ATOM 1580 N N . ALA B 1 33 ? -8.07 -4.664 -6.246 1 90.19 33 ALA B N 1
ATOM 1581 C CA . ALA B 1 33 ? -7.254 -5.406 -5.289 1 90.19 33 ALA B CA 1
ATOM 1582 C C . ALA B 1 33 ? -7.918 -6.727 -4.91 1 90.19 33 ALA B C 1
ATOM 1584 O O . ALA B 1 33 ? -7.262 -7.77 -4.867 1 90.19 33 ALA B O 1
ATOM 1585 N N . ARG B 1 34 ? -9.242 -6.648 -4.742 1 91.31 34 ARG B N 1
ATOM 1586 C CA . ARG B 1 34 ? -9.977 -7.852 -4.367 1 91.31 34 ARG B CA 1
ATOM 1587 C C . ARG B 1 34 ? -9.961 -8.875 -5.496 1 91.31 34 ARG B C 1
ATOM 1589 O O . ARG B 1 34 ? -9.711 -10.062 -5.258 1 91.31 34 ARG B O 1
ATOM 1596 N N . MET B 1 35 ? -10.18 -8.367 -6.645 1 94.94 35 MET B N 1
ATOM 1597 C CA . MET B 1 35 ? -10.125 -9.242 -7.812 1 94.94 35 MET B CA 1
ATOM 1598 C C . MET B 1 35 ? -8.766 -9.93 -7.914 1 94.94 35 MET B C 1
ATOM 1600 O O . MET B 1 35 ? -8.688 -11.133 -8.18 1 94.94 35 MET B O 1
ATOM 1604 N N . GLU B 1 36 ? -7.777 -9.164 -7.668 1 96.44 36 GLU B N 1
ATOM 1605 C CA . GLU B 1 36 ? -6.414 -9.688 -7.75 1 96.44 36 GLU B CA 1
ATOM 1606 C C . GLU B 1 36 ? -6.176 -10.766 -6.703 1 96.44 36 GLU B C 1
ATOM 1608 O O . GLU B 1 36 ? -5.551 -11.789 -6.992 1 96.44 36 GLU B O 1
ATOM 1613 N N . ASP B 1 37 ? -6.723 -10.586 -5.559 1 96.12 37 ASP B N 1
ATOM 1614 C CA . ASP B 1 37 ? -6.57 -11.57 -4.496 1 96.12 37 ASP B CA 1
ATOM 1615 C C . ASP B 1 37 ? -7.238 -12.891 -4.871 1 96.12 37 ASP B C 1
ATOM 1617 O O . ASP B 1 37 ? -6.699 -13.969 -4.602 1 96.12 37 ASP B O 1
ATOM 1621 N N . TYR B 1 38 ? -8.391 -12.789 -5.473 1 97 38 TYR B N 1
ATOM 1622 C CA . TYR B 1 38 ? -9.07 -13.992 -5.934 1 97 38 TYR B CA 1
ATOM 1623 C C . TYR B 1 38 ? -8.203 -14.758 -6.926 1 97 38 TYR B C 1
ATOM 1625 O O . TYR B 1 38 ? -8.055 -15.977 -6.812 1 97 38 TYR B O 1
ATOM 1633 N N . LEU B 1 39 ? -7.664 -14.031 -7.836 1 97.88 39 LEU B N 1
ATOM 1634 C CA . LEU B 1 39 ? -6.863 -14.656 -8.883 1 97.88 39 LEU B CA 1
ATOM 1635 C C . LEU B 1 39 ? -5.609 -15.305 -8.297 1 97.88 39 LEU B C 1
ATOM 1637 O O . LEU B 1 39 ? -5.219 -16.391 -8.719 1 97.88 39 LEU B O 1
ATOM 1641 N N . GLU B 1 40 ? -5.055 -14.695 -7.324 1 97.5 40 GLU B N 1
ATOM 1642 C CA . GLU B 1 40 ? -3.869 -15.25 -6.676 1 97.5 40 GLU B CA 1
ATOM 1643 C C . GLU B 1 40 ? -4.195 -16.531 -5.93 1 97.5 40 GLU B C 1
ATOM 1645 O O . GLU B 1 40 ? -3.449 -17.516 -6.012 1 97.5 40 GLU B O 1
ATOM 1650 N N . ILE B 1 41 ? -5.273 -16.5 -5.215 1 97.38 41 ILE B N 1
ATOM 1651 C CA . ILE B 1 41 ? -5.664 -17.656 -4.422 1 97.38 41 ILE B CA 1
ATOM 1652 C C . ILE B 1 41 ? -5.922 -18.844 -5.344 1 97.38 41 ILE B C 1
ATOM 1654 O O . ILE B 1 41 ? -5.465 -19.969 -5.078 1 97.38 41 ILE B O 1
ATOM 1658 N N . ILE B 1 42 ? -6.566 -18.578 -6.434 1 97.25 42 ILE B N 1
ATOM 1659 C CA . ILE B 1 42 ? -6.875 -19.641 -7.383 1 97.25 42 ILE B CA 1
ATOM 1660 C C . ILE B 1 42 ? -5.578 -20.203 -7.973 1 97.25 42 ILE B C 1
ATOM 1662 O O . ILE B 1 42 ? -5.395 -21.422 -8.039 1 97.25 42 ILE B O 1
ATOM 1666 N N . LEU B 1 43 ? -4.691 -19.312 -8.359 1 97.5 43 LEU B N 1
ATOM 1667 C CA . LEU B 1 43 ? -3.406 -19.734 -8.906 1 97.5 43 LEU B CA 1
ATOM 1668 C C . LEU B 1 43 ? -2.652 -20.609 -7.918 1 97.5 43 LEU B C 1
ATOM 1670 O O . LEU B 1 43 ? -2.17 -21.688 -8.281 1 97.5 43 LEU B O 1
ATOM 1674 N N . GLU B 1 44 ? -2.621 -20.188 -6.711 1 96.94 44 GLU B N 1
ATOM 1675 C CA . GLU B 1 44 ? -1.888 -20.906 -5.672 1 96.94 44 GLU B CA 1
ATOM 1676 C C . GLU B 1 44 ? -2.516 -22.266 -5.395 1 96.94 44 GLU B C 1
ATOM 1678 O O . GLU B 1 44 ? -1.804 -23.25 -5.199 1 96.94 44 GLU B O 1
ATOM 1683 N N . LEU B 1 45 ? -3.795 -22.297 -5.332 1 95.56 45 LEU B N 1
ATOM 1684 C CA . LEU B 1 45 ? -4.508 -23.547 -5.051 1 95.56 45 LEU B CA 1
ATOM 1685 C C . LEU B 1 45 ? -4.297 -24.547 -6.168 1 95.56 45 LEU B C 1
ATOM 1687 O O . LEU B 1 45 ? -4.043 -25.734 -5.906 1 95.56 45 LEU B O 1
ATOM 1691 N N . VAL B 1 46 ? -4.379 -24.094 -7.367 1 94 46 VAL B N 1
ATOM 1692 C CA . VAL B 1 46 ? -4.199 -24.969 -8.508 1 94 46 VAL B CA 1
ATOM 1693 C C . VAL B 1 46 ? -2.77 -25.516 -8.523 1 94 46 VAL B C 1
ATOM 1695 O O . VAL B 1 46 ? -2.549 -26.703 -8.789 1 94 46 VAL B O 1
ATOM 1698 N N . GLU B 1 47 ? -1.876 -24.656 -8.227 1 93.62 47 GLU B N 1
ATOM 1699 C CA . GLU B 1 47 ? -0.482 -25.078 -8.172 1 93.62 47 GLU B CA 1
ATOM 1700 C C . GLU B 1 47 ? -0.254 -26.062 -7.023 1 93.62 47 GLU B C 1
ATOM 1702 O O . GLU B 1 47 ? 0.543 -27 -7.148 1 93.62 47 GLU B O 1
ATOM 1707 N N . LEU B 1 48 ? -0.956 -25.859 -5.953 1 93.44 48 LEU B N 1
ATOM 1708 C CA . LEU B 1 48 ? -0.75 -26.641 -4.734 1 93.44 48 LEU B CA 1
ATOM 1709 C C . LEU B 1 48 ? -1.418 -28 -4.84 1 93.44 48 LEU B C 1
ATOM 1711 O O . LEU B 1 48 ? -0.823 -29.016 -4.477 1 93.44 48 LEU B O 1
ATOM 1715 N N . LYS B 1 49 ? -2.658 -28.031 -5.402 1 92.81 49 LYS B N 1
ATOM 1716 C CA . LYS B 1 49 ? -3.375 -29.297 -5.297 1 92.81 49 LYS B CA 1
ATOM 1717 C C . LYS B 1 49 ? -4.105 -29.625 -6.598 1 92.81 49 LYS B C 1
ATOM 1719 O O . LYS B 1 49 ? -4.859 -30.594 -6.664 1 92.81 49 LYS B O 1
ATOM 1724 N N . GLY B 1 50 ? -4.004 -28.812 -7.602 1 92.06 50 GLY B N 1
ATOM 1725 C CA . GLY B 1 50 ? -4.473 -29.125 -8.945 1 92.06 50 GLY B CA 1
ATOM 1726 C C . GLY B 1 50 ? -5.828 -28.531 -9.258 1 92.06 50 GLY B C 1
ATOM 1727 O O . GLY B 1 50 ? -6.27 -28.547 -10.406 1 92.06 50 GLY B O 1
ATOM 1728 N N . TYR B 1 51 ? -6.512 -28.094 -8.227 1 92.62 51 TYR B N 1
ATOM 1729 C CA . TYR B 1 51 ? -7.82 -27.5 -8.461 1 92.62 51 TYR B CA 1
ATOM 1730 C C . TYR B 1 51 ? -8.18 -26.5 -7.363 1 92.62 51 TYR B C 1
ATOM 1732 O O . TYR B 1 51 ? -7.531 -26.469 -6.312 1 92.62 51 TYR B O 1
ATOM 1740 N N . ALA B 1 52 ? -9.164 -25.672 -7.613 1 94.44 52 ALA B N 1
ATOM 1741 C CA . ALA B 1 52 ? -9.734 -24.734 -6.645 1 94.44 52 ALA B CA 1
ATOM 1742 C C . ALA B 1 52 ? -11.258 -24.875 -6.59 1 94.44 52 ALA B C 1
ATOM 1744 O O . ALA B 1 52 ? -11.906 -25.031 -7.621 1 94.44 52 ALA B O 1
ATOM 1745 N N . THR B 1 53 ? -11.789 -24.781 -5.379 1 92.56 53 THR B N 1
ATOM 1746 C CA . THR B 1 53 ? -13.234 -24.812 -5.215 1 92.56 53 THR B CA 1
ATOM 1747 C C . THR B 1 53 ? -13.727 -23.516 -4.582 1 92.56 53 THR B C 1
ATOM 1749 O O . THR B 1 53 ? -12.945 -22.766 -3.992 1 92.56 53 THR B O 1
ATOM 1752 N N . THR B 1 54 ? -15.023 -23.312 -4.746 1 93.31 54 THR B N 1
ATOM 1753 C CA . THR B 1 54 ? -15.641 -22.156 -4.117 1 93.31 54 THR B CA 1
ATOM 1754 C C . THR B 1 54 ? -15.438 -22.188 -2.604 1 93.31 54 THR B C 1
ATOM 1756 O O . THR B 1 54 ? -15.18 -21.156 -1.987 1 93.31 54 THR B O 1
ATOM 1759 N N . LEU B 1 55 ? -15.438 -23.359 -2.074 1 93.25 55 LEU B N 1
ATOM 1760 C CA . LEU B 1 55 ? -15.273 -23.5 -0.632 1 93.25 55 LEU B CA 1
ATOM 1761 C C . LEU B 1 55 ? -13.852 -23.141 -0.208 1 93.25 55 LEU B C 1
ATOM 1763 O O . LEU B 1 55 ? -13.656 -22.484 0.814 1 93.25 55 LEU B O 1
ATOM 1767 N N . ASP B 1 56 ? -12.883 -23.625 -0.959 1 93.44 56 ASP B N 1
ATOM 1768 C CA . ASP B 1 56 ? -11.492 -23.266 -0.697 1 93.44 56 ASP B CA 1
ATOM 1769 C C . ASP B 1 56 ? -11.32 -21.75 -0.678 1 93.44 56 ASP B C 1
ATOM 1771 O O . ASP B 1 56 ? -10.734 -21.188 0.257 1 93.44 56 ASP B O 1
ATOM 1775 N N . ILE B 1 57 ? -11.82 -21.125 -1.68 1 95.5 57 ILE B N 1
ATOM 1776 C CA . ILE B 1 57 ? -11.656 -19.688 -1.863 1 95.5 57 ILE B CA 1
ATOM 1777 C C . ILE B 1 57 ? -12.352 -18.938 -0.729 1 95.5 57 ILE B C 1
ATOM 1779 O O . ILE B 1 57 ? -11.797 -17.984 -0.174 1 95.5 57 ILE B O 1
ATOM 1783 N N . SER B 1 58 ? -13.57 -19.391 -0.372 1 95.56 58 SER B N 1
ATOM 1784 C CA . SER B 1 58 ? -14.32 -18.781 0.719 1 95.56 58 SER B CA 1
ATOM 1785 C C . SER B 1 58 ? -13.523 -18.797 2.018 1 95.56 58 SER B C 1
ATOM 1787 O O . SER B 1 58 ? -13.492 -17.797 2.748 1 95.56 58 SER B O 1
ATOM 1789 N N . ARG B 1 59 ? -12.812 -19.812 2.256 1 94.56 59 ARG B N 1
ATOM 1790 C CA . ARG B 1 59 ? -12.031 -19.984 3.479 1 94.56 59 ARG B CA 1
ATOM 1791 C C . ARG B 1 59 ? -10.844 -19.031 3.504 1 94.56 59 ARG B C 1
ATOM 1793 O O . ARG B 1 59 ? -10.578 -18.391 4.52 1 94.56 59 ARG B O 1
ATOM 1800 N N . TYR B 1 60 ? -10.164 -18.891 2.383 1 94.62 60 TYR B N 1
ATOM 1801 C CA . TYR B 1 60 ? -8.969 -18.062 2.344 1 94.62 60 TYR B CA 1
ATOM 1802 C C . TYR B 1 60 ? -9.336 -16.578 2.275 1 94.62 60 TYR B C 1
ATOM 1804 O O . TYR B 1 60 ? -8.641 -15.734 2.852 1 94.62 60 TYR B O 1
ATOM 1812 N N . MET B 1 61 ? -10.438 -16.281 1.623 1 94.06 61 MET B N 1
ATOM 1813 C CA . MET B 1 61 ? -10.859 -14.891 1.474 1 94.06 61 MET B CA 1
ATOM 1814 C C . MET B 1 61 ? -11.68 -14.438 2.678 1 94.06 61 MET B C 1
ATOM 1816 O O . MET B 1 61 ? -11.922 -13.242 2.857 1 94.06 61 MET B O 1
ATOM 1820 N N . ASN B 1 62 ? -12.094 -15.352 3.488 1 93.69 62 ASN B N 1
ATOM 1821 C CA . ASN B 1 62 ? -12.945 -15.055 4.633 1 93.69 62 ASN B CA 1
ATOM 1822 C C . ASN B 1 62 ? -14.219 -14.32 4.211 1 93.69 62 ASN B C 1
ATOM 1824 O O . ASN B 1 62 ? -14.531 -13.258 4.754 1 93.69 62 ASN B O 1
ATOM 1828 N N . VAL B 1 63 ? -14.898 -14.852 3.164 1 95.06 63 VAL B N 1
ATOM 1829 C CA . VAL B 1 63 ? -16.172 -14.344 2.682 1 95.06 63 VAL B CA 1
ATOM 1830 C C . VAL B 1 63 ? -17.125 -15.516 2.4 1 95.06 63 VAL B C 1
ATOM 1832 O O . VAL B 1 63 ? -16.688 -16.656 2.311 1 95.06 63 VAL B O 1
ATOM 1835 N N . SER B 1 64 ? -18.406 -15.234 2.299 1 95.5 64 SER B N 1
ATOM 1836 C CA . SER B 1 64 ? -19.406 -16.281 2.107 1 95.5 64 SER B CA 1
ATOM 1837 C C . SER B 1 64 ? -19.297 -16.906 0.721 1 95.5 64 SER B C 1
ATOM 1839 O O . SER B 1 64 ? -18.844 -16.25 -0.223 1 95.5 64 SER B O 1
ATOM 1841 N N . ALA B 1 65 ? -19.766 -18.125 0.639 1 93.88 65 ALA B N 1
ATOM 1842 C CA . ALA B 1 65 ? -19.734 -18.859 -0.628 1 93.88 65 ALA B CA 1
ATOM 1843 C C . ALA B 1 65 ? -20.547 -18.125 -1.699 1 93.88 65 ALA B C 1
ATOM 1845 O O . ALA B 1 65 ? -20.109 -18.031 -2.852 1 93.88 65 ALA B O 1
ATOM 1846 N N . PRO B 1 66 ? -21.656 -17.547 -1.356 1 95.19 66 PRO B N 1
ATOM 1847 C CA . PRO B 1 66 ? -22.391 -16.797 -2.365 1 95.19 66 PRO B CA 1
ATOM 1848 C C . PRO B 1 66 ? -21.625 -15.586 -2.883 1 95.19 66 PRO B C 1
ATOM 1850 O O . PRO B 1 66 ? -21.703 -15.266 -4.07 1 95.19 66 PRO B O 1
ATOM 1853 N N . SER B 1 67 ? -20.891 -14.961 -1.986 1 95.38 67 SER B N 1
ATOM 1854 C CA . SER B 1 67 ? -20.047 -13.836 -2.395 1 95.38 67 SER B CA 1
ATOM 1855 C C . SER B 1 67 ? -18.953 -14.273 -3.357 1 95.38 67 SER B C 1
ATOM 1857 O O . SER B 1 67 ? -18.656 -13.578 -4.332 1 95.38 67 SER B O 1
ATOM 1859 N N . VAL B 1 68 ? -18.422 -15.406 -3.014 1 95.81 68 VAL B N 1
ATOM 1860 C CA . VAL B 1 68 ? -17.391 -15.953 -3.887 1 95.81 68 VAL B CA 1
ATOM 1861 C C . VAL B 1 68 ? -17.969 -16.234 -5.266 1 95.81 68 VAL B C 1
ATOM 1863 O O . VAL B 1 68 ? -17.375 -15.891 -6.289 1 95.81 68 VAL B O 1
ATOM 1866 N N . THR B 1 69 ? -19.109 -16.828 -5.324 1 94.19 69 THR B N 1
ATOM 1867 C CA . THR B 1 69 ? -19.734 -17.188 -6.586 1 94.19 69 THR B CA 1
ATOM 1868 C C . THR B 1 69 ? -19.984 -15.938 -7.438 1 94.19 69 THR B C 1
ATOM 1870 O O . THR B 1 69 ? -19.719 -15.945 -8.641 1 94.19 69 THR B O 1
ATOM 1873 N N . LYS B 1 70 ? -20.422 -14.945 -6.816 1 95.94 70 LYS B N 1
ATOM 1874 C CA . LYS B 1 70 ? -20.672 -13.688 -7.523 1 95.94 70 LYS B CA 1
ATOM 1875 C C . LYS B 1 70 ? -19.391 -13.141 -8.133 1 95.94 70 LYS B C 1
ATOM 1877 O O . LYS B 1 70 ? -19.375 -12.688 -9.281 1 95.94 70 LYS B O 1
ATOM 1882 N N . MET B 1 71 ? -18.359 -13.242 -7.395 1 96.12 71 MET B N 1
ATOM 1883 C CA . MET B 1 71 ? -17.078 -12.742 -7.887 1 96.12 71 MET B CA 1
ATOM 1884 C C . MET B 1 71 ? -16.547 -13.617 -9.016 1 96.12 71 MET B C 1
ATOM 1886 O O . MET B 1 71 ? -16.016 -13.109 -10 1 96.12 71 MET B O 1
ATOM 1890 N N . LEU B 1 72 ? -16.734 -14.875 -8.836 1 96.12 72 LEU B N 1
ATOM 1891 C CA . LEU B 1 72 ? -16.281 -15.781 -9.883 1 96.12 72 LEU B CA 1
ATOM 1892 C C . LEU B 1 72 ? -17.016 -15.516 -11.195 1 96.12 72 LEU B C 1
ATOM 1894 O O . LEU B 1 72 ? -16.422 -15.555 -12.273 1 96.12 72 LEU B O 1
ATOM 1898 N N . GLN B 1 73 ? -18.219 -15.219 -11.094 1 95.25 73 GLN B N 1
ATOM 1899 C CA . GLN B 1 73 ? -19.016 -14.883 -12.281 1 95.25 73 GLN B CA 1
ATOM 1900 C C . GLN B 1 73 ? -18.5 -13.594 -12.93 1 95.25 73 GLN B C 1
ATOM 1902 O O . GLN B 1 73 ? -18.359 -13.523 -14.148 1 95.25 73 GLN B O 1
ATOM 1907 N N . ARG B 1 74 ? -18.234 -12.68 -12.133 1 96.12 74 ARG B N 1
ATOM 1908 C CA . ARG B 1 74 ? -17.719 -11.406 -12.617 1 96.12 74 ARG B CA 1
ATOM 1909 C C . ARG B 1 74 ? -16.375 -11.594 -13.312 1 96.12 74 ARG B C 1
ATOM 1911 O O . ARG B 1 74 ? -16.125 -11.016 -14.375 1 96.12 74 ARG B O 1
ATOM 1918 N N . LEU B 1 75 ? -15.539 -12.367 -12.695 1 97.31 75 LEU B N 1
ATOM 1919 C CA . LEU B 1 75 ? -14.211 -12.625 -13.25 1 97.31 75 LEU B CA 1
ATOM 1920 C C . LEU B 1 75 ? -14.312 -13.422 -14.547 1 97.31 75 LEU B C 1
ATOM 1922 O O . LEU B 1 75 ? -13.508 -13.234 -15.461 1 97.31 75 LEU B O 1
ATOM 1926 N N . ASP B 1 76 ? -15.289 -14.289 -14.594 1 96.5 76 ASP B N 1
ATOM 1927 C CA . ASP B 1 76 ? -15.555 -15.039 -15.82 1 96.5 76 ASP B CA 1
ATOM 1928 C C . ASP B 1 76 ? -16.016 -14.117 -16.953 1 96.5 76 ASP B C 1
ATOM 1930 O O . ASP B 1 76 ? -15.492 -14.195 -18.062 1 96.5 76 ASP B O 1
ATOM 1934 N N . GLU B 1 77 ? -16.906 -13.25 -16.625 1 96.44 77 GLU B N 1
ATOM 1935 C CA . GLU B 1 77 ? -17.406 -12.281 -17.609 1 96.44 77 GLU B CA 1
ATOM 1936 C C . GLU B 1 77 ? -16.281 -11.383 -18.125 1 96.44 77 GLU B C 1
ATOM 1938 O O . GLU B 1 77 ? -16.297 -10.977 -19.281 1 96.44 77 GLU B O 1
ATOM 1943 N N . GLY B 1 78 ? -15.383 -11.164 -17.234 1 96.44 78 GLY B N 1
ATOM 1944 C CA . GLY B 1 78 ? -14.266 -10.305 -17.594 1 96.44 78 GLY B CA 1
ATOM 1945 C C . GLY B 1 78 ? -13.164 -11.047 -18.328 1 96.44 78 GLY B C 1
ATOM 1946 O O . GLY B 1 78 ? -12.195 -10.43 -18.797 1 96.44 78 GLY B O 1
ATOM 1947 N N . GLY B 1 79 ? -13.211 -12.367 -18.391 1 97.44 79 GLY B N 1
ATOM 1948 C CA . GLY B 1 79 ? -12.266 -13.172 -19.141 1 97.44 79 GLY B CA 1
ATOM 1949 C C . GLY B 1 79 ? -11.031 -13.547 -18.344 1 97.44 79 GLY B C 1
ATOM 1950 O O . GLY B 1 79 ? -9.984 -13.875 -18.906 1 97.44 79 GLY B O 1
ATOM 1951 N N . TYR B 1 80 ? -11.109 -13.477 -17 1 98 80 TYR B N 1
ATOM 1952 C CA . TYR B 1 80 ? -9.945 -13.758 -16.172 1 98 80 TYR B CA 1
ATOM 1953 C C . TYR B 1 80 ? -9.891 -15.227 -15.781 1 98 80 TYR B C 1
ATOM 1955 O O . TYR B 1 80 ? -8.836 -15.742 -15.406 1 98 80 TYR B O 1
ATOM 1963 N N . LEU B 1 81 ? -11.047 -15.797 -15.766 1 97.56 81 LEU B N 1
ATOM 1964 C CA . LEU B 1 81 ? -11.125 -17.219 -15.461 1 97.56 81 LEU B CA 1
ATOM 1965 C C . LEU B 1 81 ? -12.312 -17.859 -16.172 1 97.56 81 LEU B C 1
ATOM 1967 O O . LEU B 1 81 ? -13.117 -17.172 -16.797 1 97.56 81 LEU B O 1
ATOM 1971 N N . GLU B 1 82 ? -12.281 -19.156 -16.266 1 95.12 82 GLU B N 1
ATOM 1972 C CA . GLU B 1 82 ? -13.414 -19.969 -16.734 1 95.12 82 GLU B CA 1
ATOM 1973 C C . GLU B 1 82 ? -14.117 -20.641 -15.562 1 95.12 82 GLU B C 1
ATOM 1975 O O . GLU B 1 82 ? -13.508 -21.422 -14.828 1 95.12 82 GLU B O 1
ATOM 1980 N N . TYR B 1 83 ? -15.258 -20.188 -15.477 1 88.25 83 TYR B N 1
ATOM 1981 C CA . TYR B 1 83 ? -16.047 -20.688 -14.352 1 88.25 83 TYR B CA 1
ATOM 1982 C C . TYR B 1 83 ? -17.266 -21.453 -14.836 1 88.25 83 TYR B C 1
ATOM 1984 O O . TYR B 1 83 ? -18.047 -20.953 -15.648 1 88.25 83 TYR B O 1
ATOM 1992 N N . GLU B 1 84 ? -17.344 -22.797 -14.609 1 79 84 GLU B N 1
ATOM 1993 C CA . GLU B 1 84 ? -18.531 -23.609 -14.797 1 79 84 GLU B CA 1
ATOM 1994 C C . GLU B 1 84 ? -18.953 -24.281 -13.484 1 79 84 GLU B C 1
ATOM 1996 O O . GLU B 1 84 ? -18.141 -24.891 -12.805 1 79 84 GLU B O 1
ATOM 2001 N N . LYS B 1 85 ? -20.125 -24.094 -13.344 1 71.69 85 LYS B N 1
ATOM 2002 C CA . LYS B 1 85 ? -20.656 -24.703 -12.133 1 71.69 85 LYS B CA 1
ATOM 2003 C C . LYS B 1 85 ? -20.281 -26.172 -12.039 1 71.69 85 LYS B C 1
ATOM 2005 O O . LYS B 1 85 ? -20.359 -26.906 -13.023 1 71.69 85 LYS B O 1
ATOM 2010 N N . TYR B 1 86 ? -19.609 -26.609 -11.023 1 66.88 86 TYR B N 1
ATOM 2011 C CA . TYR B 1 86 ? -19.281 -28 -10.711 1 66.88 86 TYR B CA 1
ATOM 2012 C C . TYR B 1 86 ? -18.062 -28.453 -11.5 1 66.88 86 TYR B C 1
ATOM 2014 O O . TYR B 1 86 ? -17.641 -29.609 -11.398 1 66.88 86 TYR B O 1
ATOM 2022 N N . HIS B 1 87 ? -17.625 -27.656 -12.477 1 71.81 87 HIS B N 1
ATOM 2023 C CA . HIS B 1 87 ? -16.5 -28.078 -13.312 1 71.81 87 HIS B CA 1
ATOM 2024 C C . HIS B 1 87 ? -15.188 -27.469 -12.812 1 71.81 87 HIS B C 1
ATOM 2026 O O . HIS B 1 87 ? -14.141 -27.656 -13.438 1 71.81 87 HIS B O 1
ATOM 2032 N N . GLY B 1 88 ? -15.109 -26.844 -11.82 1 79.5 88 GLY B N 1
ATOM 2033 C CA . GLY B 1 88 ? -13.867 -26.297 -11.289 1 79.5 88 GLY B CA 1
ATOM 2034 C C . GLY B 1 88 ? -13.578 -24.891 -11.75 1 79.5 88 GLY B C 1
ATOM 2035 O O . GLY B 1 88 ? -14.406 -24.266 -12.414 1 79.5 88 GLY B O 1
ATOM 2036 N N . ILE B 1 89 ? -12.508 -24.281 -11.312 1 93.69 89 ILE B N 1
ATOM 2037 C CA . ILE B 1 89 ? -12.117 -22.906 -11.602 1 93.69 89 ILE B CA 1
ATOM 2038 C C . ILE B 1 89 ? -10.719 -22.891 -12.227 1 93.69 89 ILE B C 1
ATOM 2040 O O . ILE B 1 89 ? -9.766 -23.422 -11.656 1 93.69 89 ILE B O 1
ATOM 2044 N N . ASN B 1 90 ? -10.688 -22.391 -13.508 1 92.88 90 ASN B N 1
ATOM 2045 C CA . ASN B 1 90 ? -9.398 -22.266 -14.18 1 92.88 90 ASN B CA 1
ATOM 2046 C C . ASN B 1 90 ? -9.117 -20.844 -14.625 1 92.88 90 ASN B C 1
ATOM 2048 O O . ASN B 1 90 ? -9.992 -20.188 -15.203 1 92.88 90 ASN B O 1
ATOM 2052 N N . LEU B 1 91 ? -7.879 -20.422 -14.359 1 97.38 91 LEU B N 1
ATOM 2053 C CA . LEU B 1 91 ? -7.48 -19.109 -14.844 1 97.38 91 LEU B CA 1
ATOM 2054 C C . LEU B 1 91 ? -7.227 -19.141 -16.344 1 97.38 91 LEU B C 1
ATOM 2056 O O . LEU B 1 91 ? -6.688 -20.109 -16.875 1 97.38 91 LEU B O 1
ATOM 2060 N N . THR B 1 92 ? -7.664 -18.062 -17.016 1 97.81 92 THR B N 1
ATOM 2061 C CA . THR B 1 92 ? -7.219 -17.844 -18.375 1 97.81 92 THR B CA 1
ATOM 2062 C C . THR B 1 92 ? -5.797 -17.297 -18.406 1 97.81 92 THR B C 1
ATOM 2064 O O . THR B 1 92 ? -5.191 -17.062 -17.344 1 97.81 92 THR B O 1
ATOM 2067 N N . ASP B 1 93 ? -5.277 -17.109 -19.641 1 97.88 93 ASP B N 1
ATOM 2068 C CA . ASP B 1 93 ? -3.969 -16.469 -19.75 1 97.88 93 ASP B CA 1
ATOM 2069 C C . ASP B 1 93 ? -3.979 -15.078 -19.141 1 97.88 93 ASP B C 1
ATOM 2071 O O . ASP B 1 93 ? -3.023 -14.688 -18.453 1 97.88 93 ASP B O 1
ATOM 2075 N N . ARG B 1 94 ? -5.031 -14.445 -19.344 1 97.81 94 ARG B N 1
ATOM 2076 C CA . ARG B 1 94 ? -5.188 -13.102 -18.797 1 97.81 94 ARG B CA 1
ATOM 2077 C C . ARG B 1 94 ? -5.199 -13.125 -17.266 1 97.81 94 ARG B C 1
ATOM 2079 O O . ARG B 1 94 ? -4.508 -12.336 -16.625 1 97.81 94 ARG B O 1
ATOM 2086 N N . GLY B 1 95 ? -5.965 -14.031 -16.688 1 97.88 95 GLY B N 1
ATOM 2087 C CA . GLY B 1 95 ? -6.012 -14.18 -15.25 1 97.88 95 GLY B CA 1
ATOM 2088 C C . GLY B 1 95 ? -4.688 -14.602 -14.648 1 97.88 95 GLY B C 1
ATOM 2089 O O . GLY B 1 95 ? -4.289 -14.102 -13.594 1 97.88 95 GLY B O 1
ATOM 2090 N N . THR B 1 96 ? -4.051 -15.438 -15.375 1 98.12 96 THR B N 1
ATOM 2091 C CA . THR B 1 96 ? -2.754 -15.938 -14.93 1 98.12 96 THR B CA 1
ATOM 2092 C C . THR B 1 96 ? -1.724 -14.812 -14.906 1 98.12 96 THR B C 1
ATOM 2094 O O . THR B 1 96 ? -0.952 -14.688 -13.953 1 98.12 96 THR B O 1
ATOM 2097 N N . GLN B 1 97 ? -1.758 -14.008 -15.867 1 97.56 97 GLN B N 1
ATOM 2098 C CA . GLN B 1 97 ? -0.816 -12.891 -15.953 1 97.56 97 GLN B CA 1
ATOM 2099 C C . GLN B 1 97 ? -1.015 -11.914 -14.805 1 97.56 97 GLN B C 1
ATOM 2101 O O . GLN B 1 97 ? -0.044 -11.445 -14.203 1 97.56 97 GLN B O 1
ATOM 2106 N N . VAL B 1 98 ? -2.238 -11.664 -14.508 1 97 98 VAL B N 1
ATOM 2107 C CA . VAL B 1 98 ? -2.537 -10.75 -13.406 1 97 98 VAL B CA 1
ATOM 2108 C C . VAL B 1 98 ? -2.078 -11.359 -12.086 1 97 98 VAL B C 1
ATOM 2110 O O . VAL B 1 98 ? -1.384 -10.711 -11.297 1 97 98 VAL B O 1
ATOM 2113 N N . ALA B 1 99 ? -2.4 -12.594 -11.852 1 97.69 99 ALA B N 1
ATOM 2114 C CA . ALA B 1 99 ? -2.064 -13.273 -10.602 1 97.69 99 ALA B CA 1
ATOM 2115 C C . ALA B 1 99 ? -0.552 -13.375 -10.43 1 97.69 99 ALA B C 1
ATOM 2117 O O . ALA B 1 99 ? -0.029 -13.094 -9.344 1 97.69 99 ALA B O 1
ATOM 2118 N N . GLU B 1 100 ? 0.138 -13.68 -11.469 1 97.25 100 GLU B N 1
ATOM 2119 C CA . GLU B 1 100 ? 1.593 -13.797 -11.422 1 97.25 100 GLU B CA 1
ATOM 2120 C C . GLU B 1 100 ? 2.244 -12.438 -11.172 1 97.25 100 GLU B C 1
ATOM 2122 O O . GLU B 1 100 ? 3.244 -12.344 -10.461 1 97.25 100 GLU B O 1
ATOM 2127 N N . GLY B 1 101 ? 1.657 -11.43 -11.797 1 96.69 101 GLY B N 1
ATOM 2128 C CA . GLY B 1 101 ? 2.164 -10.078 -11.594 1 96.69 101 GLY B CA 1
ATOM 2129 C C . GLY B 1 101 ? 2.113 -9.633 -10.148 1 96.69 101 GLY B C 1
ATOM 2130 O O . GLY B 1 101 ? 3.084 -9.086 -9.625 1 96.69 101 GLY B O 1
ATOM 2131 N N . ILE B 1 102 ? 1.024 -9.953 -9.523 1 96.75 102 ILE B N 1
ATOM 2132 C CA . ILE B 1 102 ? 0.868 -9.555 -8.125 1 96.75 102 ILE B CA 1
ATOM 2133 C C . ILE B 1 102 ? 1.8 -10.383 -7.25 1 96.75 102 ILE B C 1
ATOM 2135 O O . ILE B 1 102 ? 2.42 -9.859 -6.32 1 96.75 102 ILE B O 1
ATOM 2139 N N . LYS B 1 103 ? 1.858 -11.625 -7.527 1 95.62 103 LYS B N 1
ATOM 2140 C CA . LYS B 1 103 ? 2.768 -12.508 -6.805 1 95.62 103 LYS B CA 1
ATOM 2141 C C . LYS B 1 103 ? 4.207 -12.016 -6.898 1 95.62 103 LYS B C 1
ATOM 2143 O O . LYS B 1 103 ? 4.941 -12.039 -5.906 1 95.62 103 LYS B O 1
ATOM 2148 N N . GLN B 1 104 ? 4.574 -11.602 -8.031 1 96.25 104 GLN B N 1
ATOM 2149 C CA . GLN B 1 104 ? 5.914 -11.07 -8.242 1 96.25 104 GLN B CA 1
ATOM 2150 C C . GLN B 1 104 ? 6.137 -9.797 -7.43 1 96.25 104 GLN B C 1
ATOM 2152 O O . GLN B 1 104 ? 7.176 -9.633 -6.789 1 96.25 104 GLN B O 1
ATOM 2157 N N . LYS B 1 105 ? 5.18 -8.898 -7.504 1 96.75 105 LYS B N 1
ATOM 2158 C CA . LYS B 1 105 ? 5.277 -7.668 -6.73 1 96.75 105 LYS B CA 1
ATOM 2159 C C . LYS B 1 105 ? 5.414 -7.961 -5.242 1 96.75 105 LYS B C 1
ATOM 2161 O O . LYS B 1 105 ? 6.227 -7.34 -4.555 1 96.75 105 LYS B O 1
ATOM 2166 N N . HIS B 1 106 ? 4.625 -8.922 -4.793 1 96.44 106 HIS B N 1
ATOM 2167 C CA . HIS B 1 106 ? 4.711 -9.336 -3.398 1 96.44 106 HIS B CA 1
ATOM 2168 C C . HIS B 1 106 ? 6.113 -9.828 -3.055 1 96.44 106 HIS B C 1
ATOM 2170 O O . HIS B 1 106 ? 6.68 -9.43 -2.031 1 96.44 106 HIS B O 1
ATOM 2176 N N . GLY B 1 107 ? 6.629 -10.625 -3.908 1 96.44 107 GLY B N 1
ATOM 2177 C CA . GLY B 1 107 ? 7.965 -11.156 -3.688 1 96.44 107 GLY B CA 1
ATOM 2178 C C . GLY B 1 107 ? 9.039 -10.086 -3.668 1 96.44 107 GLY B C 1
ATOM 2179 O O . GLY B 1 107 ? 9.945 -10.125 -2.836 1 96.44 107 GLY B O 1
ATOM 2180 N N . ILE B 1 108 ? 8.938 -9.148 -4.551 1 97.62 108 ILE B N 1
ATOM 2181 C CA . ILE B 1 108 ? 9.891 -8.055 -4.637 1 97.62 108 ILE B CA 1
ATOM 2182 C C . ILE B 1 108 ? 9.859 -7.238 -3.35 1 97.62 108 ILE B C 1
ATOM 2184 O O . ILE B 1 108 ? 10.906 -6.945 -2.766 1 97.62 108 ILE B O 1
ATOM 2188 N N . LEU B 1 109 ? 8.711 -6.941 -2.891 1 97.69 109 LEU B N 1
ATOM 2189 C CA . LEU B 1 109 ? 8.547 -6.145 -1.679 1 97.69 109 LEU B CA 1
ATOM 2190 C C . LEU B 1 109 ? 9.086 -6.887 -0.461 1 97.69 109 LEU B C 1
ATOM 2192 O O . LEU B 1 109 ? 9.773 -6.301 0.375 1 97.69 109 LEU B O 1
ATOM 2196 N N . LEU B 1 110 ? 8.742 -8.164 -0.396 1 96.94 110 LEU B N 1
ATOM 2197 C CA . LEU B 1 110 ? 9.211 -8.977 0.725 1 96.94 110 LEU B CA 1
ATOM 2198 C C . LEU B 1 110 ? 10.734 -8.984 0.785 1 96.94 110 LEU B C 1
ATOM 2200 O O . LEU B 1 110 ? 11.32 -8.836 1.86 1 96.94 110 LEU B O 1
ATOM 2204 N N . GLU B 1 111 ? 11.281 -9.133 -0.315 1 97.25 111 GLU B N 1
ATOM 2205 C CA . GLU B 1 111 ? 12.742 -9.141 -0.383 1 97.25 111 GLU B CA 1
ATOM 2206 C C . GLU B 1 111 ? 13.312 -7.797 0.059 1 97.25 111 GLU B C 1
ATOM 2208 O O . GLU B 1 111 ? 14.305 -7.75 0.794 1 97.25 111 GLU B O 1
ATOM 2213 N N . PHE B 1 112 ? 12.766 -6.762 -0.381 1 98.44 112 PHE B N 1
ATOM 2214 C CA . PHE B 1 112 ? 13.25 -5.43 -0.02 1 98.44 112 PHE B CA 1
ATOM 2215 C C . PHE B 1 112 ? 13.125 -5.203 1.481 1 98.44 112 PHE B C 1
ATOM 2217 O O . PHE B 1 112 ? 14.047 -4.676 2.109 1 98.44 112 PHE B O 1
ATOM 2224 N N . PHE B 1 113 ? 11.969 -5.578 2.045 1 98 113 PHE B N 1
ATOM 2225 C CA . PHE B 1 113 ? 11.758 -5.387 3.475 1 98 113 PHE B CA 1
ATOM 2226 C C . PHE B 1 113 ? 12.734 -6.234 4.285 1 98 113 PHE B C 1
ATOM 2228 O O . PHE B 1 113 ? 13.172 -5.828 5.363 1 98 113 PHE B O 1
ATOM 2235 N N . GLU B 1 114 ? 13.047 -7.355 3.756 1 96.5 114 GLU B N 1
ATOM 2236 C CA . GLU B 1 114 ? 14.062 -8.18 4.406 1 96.5 114 GLU B CA 1
ATOM 2237 C C . GLU B 1 114 ? 15.414 -7.477 4.43 1 96.5 114 GLU B C 1
ATOM 2239 O O . GLU B 1 114 ? 16.141 -7.539 5.426 1 96.5 114 GLU B O 1
ATOM 2244 N N . ILE B 1 115 ? 15.727 -6.871 3.359 1 97.06 115 ILE B N 1
ATOM 2245 C CA . ILE B 1 115 ? 16.969 -6.105 3.27 1 97.06 115 ILE B CA 1
ATOM 2246 C C . ILE B 1 115 ? 16.969 -4.992 4.316 1 97.06 115 ILE B C 1
ATOM 2248 O O . ILE B 1 115 ? 18 -4.703 4.926 1 97.06 115 ILE B O 1
ATOM 2252 N N . LEU B 1 116 ? 15.797 -4.422 4.57 1 97.25 116 LEU B N 1
ATOM 2253 C CA . LEU B 1 116 ? 15.664 -3.344 5.543 1 97.25 116 LEU B CA 1
ATOM 2254 C C . LEU B 1 116 ? 15.727 -3.881 6.969 1 97.25 116 LEU B C 1
ATOM 2256 O O . LEU B 1 116 ? 15.797 -3.107 7.926 1 97.25 116 LEU B O 1
ATOM 2260 N N . GLY B 1 117 ? 15.617 -5.195 7.133 1 96.31 117 GLY B N 1
ATOM 2261 C CA . GLY B 1 117 ? 15.68 -5.805 8.453 1 96.31 117 GLY B CA 1
ATOM 2262 C C . GLY B 1 117 ? 14.312 -5.941 9.109 1 96.31 117 GLY B C 1
ATOM 2263 O O . GLY B 1 117 ? 14.219 -6.012 10.336 1 96.31 117 GLY B O 1
ATOM 2264 N N . ILE B 1 118 ? 13.32 -5.969 8.297 1 97.38 118 ILE B N 1
ATOM 2265 C CA . ILE B 1 118 ? 11.969 -6.145 8.82 1 97.38 118 ILE B CA 1
ATOM 2266 C C . ILE B 1 118 ? 11.672 -7.629 9.008 1 97.38 118 ILE B C 1
ATOM 2268 O O . ILE B 1 118 ? 11.914 -8.438 8.109 1 97.38 118 ILE B O 1
ATOM 2272 N N . GLY B 1 119 ? 11.141 -7.969 10.172 1 95.62 119 GLY B N 1
ATOM 2273 C CA . GLY B 1 119 ? 10.766 -9.352 10.406 1 95.62 119 GLY B CA 1
ATOM 2274 C C . GLY B 1 119 ? 9.727 -9.867 9.43 1 95.62 119 GLY B C 1
ATOM 2275 O O . GLY B 1 119 ? 8.898 -9.102 8.938 1 95.62 119 GLY B O 1
ATOM 2276 N N . TYR B 1 120 ? 9.695 -11.125 9.242 1 93.56 120 TYR B N 1
ATOM 2277 C CA . TYR B 1 120 ? 8.898 -11.758 8.195 1 93.56 120 TYR B CA 1
ATOM 2278 C C . TYR B 1 120 ? 7.414 -11.461 8.398 1 93.56 120 TYR B C 1
ATOM 2280 O O . TYR B 1 120 ? 6.715 -11.102 7.445 1 93.56 120 TYR B O 1
ATOM 2288 N N . ASP B 1 121 ? 6.957 -11.555 9.594 1 92.94 121 ASP B N 1
ATOM 2289 C CA . ASP B 1 121 ? 5.527 -11.383 9.852 1 92.94 121 ASP B CA 1
ATOM 2290 C C . ASP B 1 121 ? 5.082 -9.961 9.516 1 92.94 121 ASP B C 1
ATOM 2292 O O . ASP B 1 121 ? 4.07 -9.766 8.836 1 92.94 121 ASP B O 1
ATOM 2296 N N . THR B 1 122 ? 5.871 -9.016 9.969 1 95 122 THR B N 1
ATOM 2297 C CA . THR B 1 122 ? 5.574 -7.621 9.68 1 95 122 THR B CA 1
ATOM 2298 C C . THR B 1 122 ? 5.699 -7.336 8.188 1 95 122 THR B C 1
ATOM 2300 O O . THR B 1 122 ? 4.836 -6.68 7.602 1 95 122 THR B O 1
ATOM 2303 N N . ALA B 1 123 ? 6.727 -7.891 7.598 1 95.81 123 ALA B N 1
ATOM 2304 C CA . ALA B 1 123 ? 6.953 -7.699 6.168 1 95.81 123 ALA B CA 1
ATOM 2305 C C . ALA B 1 123 ? 5.805 -8.273 5.348 1 95.81 123 ALA B C 1
ATOM 2307 O O . ALA B 1 123 ? 5.316 -7.637 4.414 1 95.81 123 ALA B O 1
ATOM 2308 N N . ASN B 1 124 ? 5.395 -9.406 5.73 1 92.81 124 ASN B N 1
ATOM 2309 C CA . ASN B 1 124 ? 4.309 -10.062 5.012 1 92.81 124 ASN B CA 1
ATOM 2310 C C . ASN B 1 124 ? 3.004 -9.289 5.129 1 92.81 124 ASN B C 1
ATOM 2312 O O . ASN B 1 124 ? 2.295 -9.102 4.137 1 92.81 124 ASN B O 1
ATOM 2316 N N . GLN B 1 125 ? 2.721 -8.875 6.277 1 91.94 125 GLN B N 1
ATOM 2317 C CA . GLN B 1 125 ? 1.502 -8.102 6.488 1 91.94 125 GLN B CA 1
ATOM 2318 C C . GLN B 1 125 ? 1.533 -6.793 5.695 1 91.94 125 GLN B C 1
ATOM 2320 O O . GLN B 1 125 ? 0.549 -6.434 5.043 1 91.94 125 GLN B O 1
ATOM 2325 N N . ASP B 1 126 ? 2.654 -6.098 5.781 1 94.69 126 ASP B N 1
ATOM 2326 C CA . ASP B 1 126 ? 2.797 -4.852 5.035 1 94.69 126 ASP B CA 1
ATOM 2327 C C . ASP B 1 126 ? 2.645 -5.086 3.535 1 94.69 126 ASP B C 1
ATOM 2329 O O . ASP B 1 126 ? 1.886 -4.383 2.865 1 94.69 126 ASP B O 1
ATOM 2333 N N . THR B 1 127 ? 3.27 -6.098 3.055 1 96 127 THR B N 1
ATOM 2334 C CA . THR B 1 127 ? 3.311 -6.367 1.622 1 96 127 THR B CA 1
ATOM 2335 C C . THR B 1 127 ? 1.917 -6.691 1.092 1 96 127 THR B C 1
ATOM 2337 O O . THR B 1 127 ? 1.551 -6.266 -0.006 1 96 127 THR B O 1
ATOM 2340 N N . GLU B 1 128 ? 1.18 -7.387 1.891 1 93.19 128 GLU B N 1
ATOM 2341 C CA . GLU B 1 128 ? -0.167 -7.762 1.47 1 93.19 128 GLU B CA 1
ATOM 2342 C C . GLU B 1 128 ? -1.04 -6.527 1.256 1 93.19 128 GLU B C 1
ATOM 2344 O O . GLU B 1 128 ? -1.926 -6.531 0.398 1 93.19 128 GLU B O 1
ATOM 2349 N N . GLY B 1 129 ? -0.709 -5.52 1.978 1 90.56 129 GLY B N 1
ATOM 2350 C CA . GLY B 1 129 ? -1.485 -4.297 1.856 1 90.56 129 GLY B CA 1
ATOM 2351 C C . GLY B 1 129 ? -0.962 -3.361 0.782 1 90.56 129 GLY B C 1
ATOM 2352 O O . GLY B 1 129 ? -1.66 -2.436 0.364 1 90.56 129 GLY B O 1
ATOM 2353 N N . ILE B 1 130 ? 0.199 -3.656 0.258 1 94.25 130 ILE B N 1
ATOM 2354 C CA . ILE B 1 130 ? 0.906 -2.676 -0.561 1 94.25 130 ILE B CA 1
ATOM 2355 C C . ILE B 1 130 ? 0.95 -3.152 -2.012 1 94.25 130 ILE B C 1
ATOM 2357 O O . ILE B 1 130 ? 0.902 -2.342 -2.939 1 94.25 130 ILE B O 1
ATOM 2361 N N . GLU B 1 131 ? 1.023 -4.383 -2.25 1 95.06 131 GLU B N 1
ATOM 2362 C CA . GLU B 1 131 ? 1.403 -4.953 -3.539 1 95.06 131 GLU B CA 1
ATOM 2363 C C . GLU B 1 131 ? 0.405 -4.566 -4.629 1 95.06 131 GLU B C 1
ATOM 2365 O O . GLU B 1 131 ? 0.779 -4.406 -5.793 1 95.06 131 GLU B O 1
ATOM 2370 N N . HIS B 1 132 ? -0.812 -4.297 -4.266 1 93.62 132 HIS B N 1
ATOM 2371 C CA . HIS B 1 132 ? -1.851 -4.004 -5.246 1 93.62 132 HIS B CA 1
ATOM 2372 C C . HIS B 1 132 ? -1.743 -2.572 -5.754 1 93.62 132 HIS B C 1
ATOM 2374 O O . HIS B 1 132 ? -2.389 -2.207 -6.742 1 93.62 132 HIS B O 1
ATOM 2380 N N . HIS B 1 133 ? -0.852 -1.8 -5.156 1 91.31 133 HIS B N 1
ATOM 2381 C CA . HIS B 1 133 ? -0.829 -0.373 -5.461 1 91.31 133 HIS B CA 1
ATOM 2382 C C . HIS B 1 133 ? 0.442 0.01 -6.211 1 91.31 133 HIS B C 1
ATOM 2384 O O . HIS B 1 133 ? 0.596 1.159 -6.633 1 91.31 133 HIS B O 1
ATOM 2390 N N . LEU B 1 134 ? 1.273 -0.876 -6.426 1 93.94 134 LEU B N 1
ATOM 2391 C CA . LEU B 1 134 ? 2.549 -0.551 -7.051 1 93.94 134 LEU B CA 1
ATOM 2392 C C . LEU B 1 134 ? 2.406 -0.483 -8.57 1 93.94 134 LEU B C 1
ATOM 2394 O O . LEU B 1 134 ? 2.037 -1.472 -9.203 1 93.94 134 LEU B O 1
ATOM 2398 N N . ASN B 1 135 ? 2.693 0.668 -9.07 1 94.75 135 ASN B N 1
ATOM 2399 C CA . ASN B 1 135 ? 2.816 0.794 -10.516 1 94.75 135 ASN B CA 1
ATOM 2400 C C . ASN B 1 135 ? 3.879 -0.149 -11.07 1 94.75 135 ASN B C 1
ATOM 2402 O O . ASN B 1 135 ? 4.91 -0.376 -10.438 1 94.75 135 ASN B O 1
ATOM 2406 N N . PRO B 1 136 ? 3.617 -0.729 -12.25 1 94.5 136 PRO B N 1
ATOM 2407 C CA . PRO B 1 136 ? 4.609 -1.624 -12.844 1 94.5 136 PRO B CA 1
ATOM 2408 C C . PRO B 1 136 ? 5.988 -0.978 -12.969 1 94.5 136 PRO B C 1
ATOM 2410 O O . PRO B 1 136 ? 7.008 -1.646 -12.781 1 94.5 136 PRO B O 1
ATOM 2413 N N . LYS B 1 137 ? 6.016 0.289 -13.219 1 95.81 137 LYS B N 1
ATOM 2414 C CA . LYS B 1 137 ? 7.289 0.997 -13.297 1 95.81 137 LYS B CA 1
ATOM 2415 C C . LYS B 1 137 ? 8.008 1.002 -11.953 1 95.81 137 LYS B C 1
ATOM 2417 O O . LYS B 1 137 ? 9.227 0.832 -11.891 1 95.81 137 LYS B O 1
ATOM 2422 N N . THR B 1 138 ? 7.25 1.158 -10.93 1 97.19 138 THR B N 1
ATOM 2423 C CA . THR B 1 138 ? 7.809 1.2 -9.586 1 97.19 138 THR B CA 1
ATOM 2424 C C . THR B 1 138 ? 8.352 -0.168 -9.18 1 97.19 138 THR B C 1
ATOM 2426 O O . THR B 1 138 ? 9.453 -0.271 -8.641 1 97.19 138 THR B O 1
ATOM 2429 N N . SER B 1 139 ? 7.578 -1.215 -9.43 1 97.19 139 SER B N 1
ATOM 2430 C CA . SER B 1 139 ? 8.023 -2.557 -9.078 1 97.19 139 SER B CA 1
ATOM 2431 C C . SER B 1 139 ? 9.281 -2.945 -9.844 1 97.19 139 SER B C 1
ATOM 2433 O O . SER B 1 139 ? 10.18 -3.592 -9.297 1 97.19 139 SER B O 1
ATOM 2435 N N . LYS B 1 140 ? 9.312 -2.545 -11.094 1 96.88 140 LYS B N 1
ATOM 2436 C CA . LYS B 1 140 ? 10.484 -2.838 -11.914 1 96.88 140 LYS B CA 1
ATOM 2437 C C . LYS B 1 140 ? 11.727 -2.143 -11.367 1 96.88 140 LYS B C 1
ATOM 2439 O O . LYS B 1 140 ? 12.789 -2.754 -11.258 1 96.88 140 LYS B O 1
ATOM 2444 N N . GLN B 1 141 ? 11.602 -0.925 -11.047 1 97.38 141 GLN B N 1
ATOM 2445 C CA . GLN B 1 141 ? 12.734 -0.17 -10.516 1 97.38 141 GLN B CA 1
ATOM 2446 C C . GLN B 1 141 ? 13.172 -0.708 -9.156 1 97.38 141 GLN B C 1
ATOM 2448 O O . GLN B 1 141 ? 14.359 -0.733 -8.852 1 97.38 141 GLN B O 1
ATOM 2453 N N . LEU B 1 142 ? 12.227 -1.06 -8.352 1 98.19 142 LEU B N 1
ATOM 2454 C CA . LEU B 1 142 ? 12.547 -1.639 -7.055 1 98.19 142 LEU B CA 1
ATOM 2455 C C . LEU B 1 142 ? 13.32 -2.943 -7.219 1 98.19 142 LEU B C 1
ATOM 2457 O O . LEU B 1 142 ? 14.281 -3.197 -6.488 1 98.19 142 LEU B O 1
ATOM 2461 N N . ARG B 1 143 ? 12.898 -3.756 -8.148 1 98 143 ARG B N 1
ATOM 2462 C CA . ARG B 1 143 ? 13.602 -5.004 -8.43 1 98 143 ARG B CA 1
ATOM 2463 C C . ARG B 1 143 ? 15.039 -4.734 -8.859 1 98 143 ARG B C 1
ATOM 2465 O O . ARG B 1 143 ? 15.961 -5.422 -8.422 1 98 143 ARG B O 1
ATOM 2472 N N . LYS B 1 144 ? 15.18 -3.76 -9.688 1 98.12 144 LYS B N 1
ATOM 2473 C CA . LYS B 1 144 ? 16.516 -3.373 -10.125 1 98.12 144 LYS B CA 1
ATOM 2474 C C . LYS B 1 144 ? 17.375 -2.924 -8.938 1 98.12 144 LYS B C 1
ATOM 2476 O O . LYS B 1 144 ? 18.547 -3.264 -8.859 1 98.12 144 LYS B O 1
ATOM 2481 N N . PHE B 1 145 ? 16.844 -2.141 -8.102 1 98.5 145 PHE B N 1
ATOM 2482 C CA . PHE B 1 145 ? 17.547 -1.634 -6.938 1 98.5 145 PHE B CA 1
ATOM 2483 C C . PHE B 1 145 ? 17.969 -2.777 -6.023 1 98.5 145 PHE B C 1
ATOM 2485 O O . PHE B 1 145 ? 19.109 -2.791 -5.527 1 98.5 145 PHE B O 1
ATOM 2492 N N . ILE B 1 146 ? 17.094 -3.738 -5.836 1 98.31 146 ILE B N 1
ATOM 2493 C CA . ILE B 1 146 ? 17.391 -4.91 -5.02 1 98.31 146 ILE B CA 1
ATOM 2494 C C . ILE B 1 146 ? 18.547 -5.688 -5.637 1 98.31 146 ILE B C 1
ATOM 2496 O O . ILE B 1 146 ? 19.469 -6.102 -4.934 1 98.31 146 ILE B O 1
ATOM 2500 N N . THR B 1 147 ? 18.406 -5.852 -6.934 1 98.12 147 THR B N 1
ATOM 2501 C CA . THR B 1 147 ? 19.469 -6.547 -7.648 1 98.12 147 THR B CA 1
ATOM 2502 C C . THR B 1 147 ? 20.797 -5.82 -7.477 1 98.12 147 THR B C 1
ATOM 2504 O O . THR B 1 147 ? 21.844 -6.457 -7.266 1 98.12 147 THR B O 1
ATOM 2507 N N . PHE B 1 148 ? 20.781 -4.555 -7.543 1 98.12 148 PHE B N 1
ATOM 2508 C CA . PHE B 1 148 ? 21.953 -3.711 -7.352 1 98.12 148 PHE B CA 1
ATOM 2509 C C . PHE B 1 148 ? 22.531 -3.891 -5.949 1 98.12 148 PHE B C 1
ATOM 2511 O O . PHE B 1 148 ? 23.734 -4.047 -5.785 1 98.12 148 PHE B O 1
ATOM 2518 N N . LEU B 1 149 ? 21.656 -3.898 -4.957 1 97.81 149 LEU B N 1
ATOM 2519 C CA . LEU B 1 149 ? 22.094 -4.062 -3.576 1 97.81 149 LEU B CA 1
ATOM 2520 C C . LEU B 1 149 ? 22.703 -5.445 -3.363 1 97.81 149 LEU B C 1
ATOM 2522 O O . LEU B 1 149 ? 23.734 -5.574 -2.701 1 97.81 149 LEU B O 1
ATOM 2526 N N . LYS B 1 150 ? 22.094 -6.426 -3.939 1 97.25 150 LYS B N 1
ATOM 2527 C CA . LYS B 1 150 ? 22.578 -7.797 -3.783 1 97.25 150 LYS B CA 1
ATOM 2528 C C . LYS B 1 150 ? 23.938 -7.984 -4.461 1 97.25 150 LYS B C 1
ATOM 2530 O O . LYS B 1 150 ? 24.75 -8.805 -4.023 1 97.25 150 LYS B O 1
ATOM 2535 N N . ALA B 1 151 ? 24.109 -7.215 -5.461 1 97.06 151 ALA B N 1
ATOM 2536 C CA . ALA B 1 151 ? 25.391 -7.254 -6.16 1 97.06 151 ALA B CA 1
ATOM 2537 C C . ALA B 1 151 ? 26.469 -6.477 -5.395 1 97.06 151 ALA B C 1
ATOM 2539 O O . ALA B 1 151 ? 27.656 -6.602 -5.68 1 97.06 151 ALA B O 1
ATOM 2540 N N . ASN B 1 152 ? 26.078 -5.684 -4.441 1 96.62 152 ASN B N 1
ATOM 2541 C CA . ASN B 1 152 ? 26.953 -4.887 -3.602 1 96.62 152 ASN B CA 1
ATOM 2542 C C . ASN B 1 152 ? 26.688 -5.117 -2.119 1 96.62 152 ASN B C 1
ATOM 2544 O O . ASN B 1 152 ? 26.297 -4.195 -1.402 1 96.62 152 ASN B O 1
ATOM 2548 N N . PRO B 1 153 ? 27.031 -6.25 -1.625 1 96.25 153 PRO B N 1
ATOM 2549 C CA . PRO B 1 153 ? 26.625 -6.672 -0.285 1 96.25 153 PRO B CA 1
ATOM 2550 C C . PRO B 1 153 ? 27.188 -5.781 0.816 1 96.25 153 PRO B C 1
ATOM 2552 O O . PRO B 1 153 ? 26.625 -5.715 1.913 1 96.25 153 PRO B O 1
ATOM 2555 N N . LYS B 1 154 ? 28.219 -5.098 0.513 1 95.94 154 LYS B N 1
ATOM 2556 C CA . LYS B 1 154 ? 28.797 -4.203 1.51 1 95.94 154 LYS B CA 1
ATOM 2557 C C . LYS B 1 154 ? 27.828 -3.09 1.885 1 95.94 154 LYS B C 1
ATOM 2559 O O . LYS B 1 154 ? 27.828 -2.607 3.02 1 95.94 154 LYS B O 1
ATOM 2564 N N . ILE B 1 155 ? 27.078 -2.684 0.919 1 97.12 155 ILE B N 1
ATOM 2565 C CA . ILE B 1 155 ? 26.094 -1.649 1.183 1 97.12 155 ILE B CA 1
ATOM 2566 C C . ILE B 1 155 ? 25.094 -2.143 2.232 1 97.12 155 ILE B C 1
ATOM 2568 O O . ILE B 1 155 ? 24.812 -1.442 3.209 1 97.12 155 ILE B O 1
ATOM 2572 N N . ILE B 1 156 ? 24.594 -3.361 2.078 1 97 156 ILE B N 1
ATOM 2573 C CA . ILE B 1 156 ? 23.625 -3.959 2.98 1 97 156 ILE B CA 1
ATOM 2574 C C . ILE B 1 156 ? 24.25 -4.168 4.355 1 97 156 ILE B C 1
ATOM 2576 O O . ILE B 1 156 ? 23.625 -3.865 5.379 1 97 156 ILE B O 1
ATOM 2580 N N . GLU B 1 157 ? 25.484 -4.648 4.312 1 96.69 157 GLU B N 1
ATOM 2581 C CA . GLU B 1 157 ? 26.203 -4.891 5.559 1 96.69 157 GLU B CA 1
ATOM 2582 C C . GLU B 1 157 ? 26.406 -3.596 6.344 1 96.69 157 GLU B C 1
ATOM 2584 O O . GLU B 1 157 ? 26.234 -3.568 7.562 1 96.69 157 GLU B O 1
ATOM 2589 N N . ASN B 1 158 ? 26.766 -2.564 5.637 1 96.56 158 ASN B N 1
ATOM 2590 C CA . ASN B 1 158 ? 26.984 -1.271 6.273 1 96.56 158 ASN B CA 1
ATOM 2591 C C . ASN B 1 158 ? 25.703 -0.706 6.859 1 96.56 158 ASN B C 1
ATOM 2593 O O . ASN B 1 158 ? 25.719 -0.082 7.922 1 96.56 158 ASN B O 1
ATOM 2597 N N . PHE B 1 159 ? 24.609 -0.92 6.223 1 96.94 159 PHE B N 1
ATOM 2598 C CA . PHE B 1 159 ? 23.312 -0.455 6.719 1 96.94 159 PHE B CA 1
ATOM 2599 C C . PHE B 1 159 ? 22.906 -1.227 7.965 1 96.94 159 PHE B C 1
ATOM 2601 O O . PHE B 1 159 ? 22.438 -0.636 8.938 1 96.94 159 PHE B O 1
ATOM 2608 N N . LYS B 1 160 ? 23.141 -2.5 7.945 1 93.38 160 LYS B N 1
ATOM 2609 C CA . LYS B 1 160 ? 22.719 -3.357 9.047 1 93.38 160 LYS B CA 1
ATOM 2610 C C . LYS B 1 160 ? 23.547 -3.088 10.305 1 93.38 160 LYS B C 1
ATOM 2612 O O . LYS B 1 160 ? 23.094 -3.346 11.422 1 93.38 160 LYS B O 1
ATOM 2617 N N . ASN B 1 161 ? 24.703 -2.588 10.133 1 90.06 161 ASN B N 1
ATOM 2618 C CA . ASN B 1 161 ? 25.609 -2.342 11.242 1 90.06 161 ASN B CA 1
ATOM 2619 C C . ASN B 1 161 ? 25.391 -0.959 11.852 1 90.06 161 ASN B C 1
ATOM 2621 O O . ASN B 1 161 ? 26.094 -0.569 12.789 1 90.06 161 ASN B O 1
ATOM 2625 N N . LEU B 1 162 ? 24.469 -0.236 11.383 1 84.44 162 LEU B N 1
ATOM 2626 C CA . LEU B 1 162 ? 24.156 1.063 11.969 1 84.44 162 LEU B CA 1
ATOM 2627 C C . LEU B 1 162 ? 23.406 0.901 13.289 1 84.44 162 LEU B C 1
ATOM 2629 O O . LEU B 1 162 ? 22.609 -0.024 13.445 1 84.44 162 LEU B O 1
#

Foldseek 3Di:
DVPVVVVVVVVVVVVVVVVVVVVVVPVPQPVQLLLLVLLQQQVVCCVVPNFDDLVSSCVVSVHDSVVSVVSLVVCVVVQQWDDDDPPTIGGDPNSVVSNVQLVLLLVLQQLVVVLVVDDNVVSNVVSSVPSSPDDPVRSVVSSVVSVVCVVVVVVSVVNVVD/DVPVVVVVVVVVVVVVVVVVVVVVVPPPQPVQLLLLVLLQQQVVCCVVPNFDDLVSSCVVSVHDSVVSVVSLVVCVVVQQWDDDDPPTIGGDPNSVVSNVQLVLLLVLQQLVVVLVVDDNVVSNVVSSVPSSPDDPVRSVVSSVVSVVCVVVVVVSVVNVVD

Secondary structure (DSSP, 8-state):
-HHHHHHHHHHHHHHHHHHHHHHHH--HHHHHHHHHHHHHHHHHHHHHHS---HHHHHHHHT--HHHHHHHHHHHHHTTSEEEETTTEEEE-HHHHHHHHHHHHHHHHHHHHHHHTT--HHHHHHHHHHHGGG--HHHHHHHHHHHHHHHH-HHHHHHHHT-/-HHHHHHHHHHHHHHHHHHHHHHHH--HHHHHHHHHHHHHHHHHHHHHHS---HHHHHHHHT--HHHHHHHHHHHHHTTSEEEETTTEEEE-HHHHHHHHHHHHHHHHHHHHHHHHT--HHHHHHHHHHHGGG--HHHHHHHHHHHHHHHH-HHHHHHHHT-

Radius of gyration: 21.88 Å; Cα contacts (8 Å, |Δi|>4): 352; chains: 2; bounding box: 53×69×40 Å